Protein AF-A0A329B537-F1 (afdb_monomer)

Radius of gyration: 35.56 Å; Cα contacts (8 Å, |Δi|>4): 60; chains: 1; bounding box: 67×40×120 Å

pLDDT: mean 71.46, std 16.55, range [32.31, 95.69]

Sequence (207 aa):
MTEHQQELKKLAKQQEYALQLEKVKWVQRKQELAFLEAGQHMRALNQLMWQVPNIAMAITGGLWYGAANLHAQEPRVWVFAFAALADCMTVITL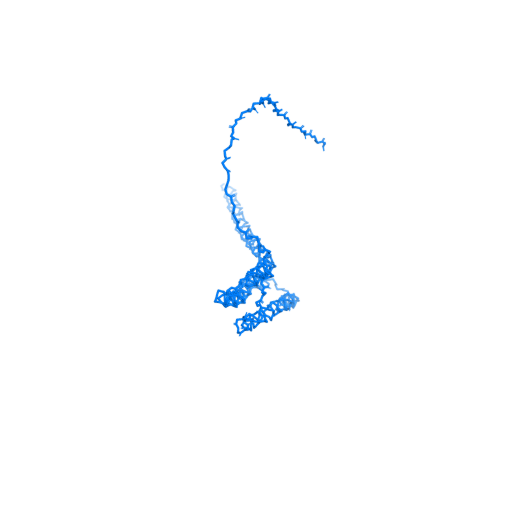WRLRHLIQKEIDKQSRFTAERAISDRDEGKKCWIKRAYTAVFSFTPLVVRCWTIVLLAAAVVSIFGACNAEKFSTTPAPLPTSAPSKPSQGKSPVSQAVIKTTASSSVSKKSP

Foldseek 3Di:
DVVVVVVVVVVVVVVVVVVVVVVVVVVVVVVVVVVVVLVVVVVVLVVCLVVLLVVLCVVLVVLVVVLLPDQDLVVSLVSLVVSLVSLVVSLVVLVVSVVVVVVSVVVVVVVVVVVCVVVDDPPCVVVVVVVVVVVVVVVVVVSVVSNVVSVVSSVVSVVCSVPVVVSNPPPDDDPDPDDDDDDDDDDDDDDDDDDDDDDDDDDDDDD

Solvent-accessible surface area (backbone atoms only — not comparable to full-atom values): 12344 Å² total; per-residue (Å²): 120,66,65,67,54,52,52,53,54,50,53,53,52,52,51,52,52,52,54,51,51,49,53,53,52,51,53,52,51,53,51,54,50,54,52,52,53,52,50,51,54,53,54,55,49,56,51,46,68,63,47,54,60,55,53,49,51,51,50,53,52,51,47,52,55,53,38,63,72,48,86,53,65,70,64,28,35,52,42,25,53,49,44,29,50,50,37,52,50,48,49,52,50,55,53,52,51,53,52,52,55,51,54,55,50,51,54,53,50,50,58,51,48,58,52,49,67,74,52,84,58,87,77,57,62,61,58,54,55,50,51,57,52,51,66,55,61,60,52,56,55,56,54,49,50,52,45,52,53,37,50,49,49,28,52,51,23,53,52,45,41,78,45,53,76,81,62,62,74,76,75,75,82,73,83,84,78,80,83,89,84,89,82,80,89,83,84,82,91,82,91,84,84,89,79,90,81,85,90,85,86,87,85,88,80,83,135

Nearest PDB structures (foldseek):
  3g6b-assembly1_A  TM=3.127E-01  e=4.444E+00  Thermotoga maritima

Secondary structure (DSSP, 8-state):
-HHHHHHHHHHHHHHHHHHHHHHHHHHHHHHHHHHHHHHHHHHHHHHHHHHHHHHHHHHHHHHHHHHHH--SHHHHHHHHHHHHHHHHHHHHHHHHHHHHHHHHHHHHHHHHHHHHHHS--TTSHHHHHHHHHHHHHHHHHHHHHHHHHHHHHHHHHHHHHHTGGGG---PPPPP--------------------------------

Structure (mmCIF, N/CA/C/O backbone):
data_AF-A0A329B537-F1
#
_entry.id   AF-A0A329B537-F1
#
loop_
_atom_site.group_PDB
_atom_site.id
_atom_site.type_symbol
_atom_site.label_atom_id
_atom_site.label_alt_id
_atom_site.label_comp_id
_atom_site.label_asym_id
_atom_site.label_entity_id
_atom_site.label_seq_id
_atom_site.pdbx_PDB_ins_code
_atom_site.Cartn_x
_atom_site.Cartn_y
_atom_site.Cartn_z
_atom_site.occupancy
_atom_site.B_iso_or_equiv
_atom_site.auth_seq_id
_atom_site.auth_comp_id
_atom_site.auth_asym_id
_atom_site.auth_atom_id
_atom_site.pdbx_PDB_model_num
ATOM 1 N N . MET A 1 1 ? 41.255 14.760 -54.196 1.00 64.88 1 MET A N 1
ATOM 2 C CA . MET A 1 1 ? 40.056 15.470 -53.677 1.00 64.88 1 MET A CA 1
ATOM 3 C C . MET A 1 1 ? 38.904 14.519 -53.325 1.00 64.88 1 MET A C 1
ATOM 5 O O . MET A 1 1 ? 38.150 14.809 -52.407 1.00 64.88 1 MET A O 1
ATOM 9 N N . THR A 1 2 ? 38.779 13.369 -53.994 1.00 86.56 2 THR A N 1
ATOM 10 C CA . THR A 1 2 ? 37.726 12.361 -53.765 1.00 86.56 2 THR A CA 1
ATOM 11 C C . THR A 1 2 ? 37.900 11.529 -52.487 1.00 86.56 2 THR A C 1
ATOM 13 O O . THR A 1 2 ? 36.908 11.280 -51.808 1.00 86.56 2 THR A O 1
ATOM 16 N N . GLU A 1 3 ? 39.125 11.160 -52.100 1.00 90.75 3 GLU A N 1
ATOM 17 C CA . GLU A 1 3 ? 39.368 10.379 -50.869 1.00 90.75 3 GLU A CA 1
ATOM 18 C C . GLU A 1 3 ? 38.985 11.142 -49.595 1.00 90.75 3 GLU A C 1
ATOM 20 O O . GLU A 1 3 ? 38.274 10.624 -48.738 1.00 90.75 3 GLU A O 1
ATOM 25 N N . HIS A 1 4 ? 39.351 12.422 -49.510 1.00 91.75 4 HIS A N 1
ATOM 26 C CA . HIS A 1 4 ? 38.999 13.261 -48.363 1.00 91.75 4 HIS A CA 1
ATOM 27 C C . HIS A 1 4 ? 37.473 13.435 -48.219 1.00 91.75 4 HIS A C 1
ATOM 29 O O . HIS A 1 4 ? 36.950 13.518 -47.110 1.00 91.75 4 HIS A O 1
ATOM 35 N N . GLN A 1 5 ? 36.734 13.449 -49.335 1.00 90.88 5 GLN A N 1
ATOM 36 C CA . GLN A 1 5 ? 35.267 13.475 -49.334 1.00 90.88 5 GLN A CA 1
ATOM 37 C C . GLN A 1 5 ? 34.660 12.143 -48.865 1.00 90.88 5 GLN A C 1
ATOM 39 O O . GLN A 1 5 ? 33.615 12.134 -48.213 1.00 90.88 5 GLN A O 1
ATOM 44 N N . GLN A 1 6 ? 35.303 11.013 -49.169 1.00 94.12 6 GLN A N 1
ATOM 45 C CA . GLN A 1 6 ? 34.870 9.703 -48.679 1.00 94.12 6 GLN A CA 1
ATOM 46 C C . GLN A 1 6 ? 35.087 9.563 -47.168 1.00 94.12 6 GLN A C 1
ATOM 48 O O . GLN A 1 6 ? 34.190 9.077 -46.480 1.00 94.12 6 GLN A O 1
ATOM 53 N N . GLU A 1 7 ? 36.215 10.039 -46.641 1.00 94.62 7 GLU A N 1
ATOM 54 C CA . GLU A 1 7 ? 36.498 10.026 -45.198 1.00 94.62 7 GLU A CA 1
ATOM 55 C C . GLU A 1 7 ? 35.496 10.872 -44.401 1.00 94.62 7 GLU A C 1
ATOM 57 O O . GLU A 1 7 ? 34.922 10.398 -43.420 1.00 94.62 7 GLU A O 1
ATOM 62 N N . LEU A 1 8 ? 35.163 12.076 -44.878 1.00 93.81 8 LEU A N 1
ATOM 63 C CA . LEU A 1 8 ? 34.153 12.922 -44.228 1.00 93.81 8 LEU A CA 1
ATOM 64 C C . LEU A 1 8 ? 32.774 12.245 -44.163 1.00 93.81 8 LEU A C 1
ATOM 66 O O . LEU A 1 8 ? 32.095 12.307 -43.138 1.00 93.81 8 LEU A O 1
ATOM 70 N N . LYS A 1 9 ? 32.373 11.535 -45.226 1.00 93.38 9 LYS A N 1
ATOM 71 C CA . LYS A 1 9 ? 31.114 10.771 -45.245 1.00 93.38 9 LYS A CA 1
ATOM 72 C C . LYS A 1 9 ? 31.121 9.602 -44.260 1.00 93.38 9 LYS A C 1
ATOM 74 O O . LYS A 1 9 ? 30.077 9.297 -43.682 1.00 93.38 9 LYS A O 1
ATOM 79 N N . LYS A 1 10 ? 32.265 8.937 -44.065 1.00 95.19 10 LYS A N 1
ATOM 80 C CA . LYS A 1 10 ? 32.400 7.858 -43.073 1.00 95.19 10 LYS A CA 1
ATOM 81 C C . LYS A 1 10 ? 32.264 8.398 -41.650 1.00 95.19 10 LYS A C 1
ATOM 83 O O . LYS A 1 10 ? 31.503 7.826 -40.872 1.00 95.19 10 LYS A O 1
ATOM 88 N N . LEU A 1 11 ? 32.932 9.509 -41.339 1.00 95.69 11 LEU A N 1
ATOM 89 C CA . LEU A 1 11 ? 32.866 10.146 -40.019 1.00 95.69 11 LEU A CA 1
ATOM 90 C C . LEU A 1 11 ? 31.448 10.627 -39.686 1.00 95.69 11 LEU A C 1
ATOM 92 O O . LEU A 1 11 ? 30.956 10.353 -38.593 1.00 95.69 11 LEU A O 1
ATOM 96 N N . ALA A 1 12 ? 30.754 11.255 -40.643 1.00 95.38 12 ALA A N 1
ATOM 97 C CA . ALA A 1 12 ? 29.363 11.678 -40.465 1.00 95.38 12 ALA A CA 1
ATOM 98 C C . ALA A 1 12 ? 28.437 10.487 -40.154 1.00 95.38 12 ALA A C 1
ATOM 100 O O . ALA A 1 12 ? 27.667 10.527 -39.196 1.00 95.38 12 ALA A O 1
ATOM 101 N N . LYS A 1 13 ? 28.578 9.374 -40.892 1.00 95.31 13 LYS A N 1
ATOM 102 C CA . LYS A 1 13 ? 27.830 8.139 -40.603 1.00 95.31 13 LYS A CA 1
ATOM 103 C C . LYS A 1 13 ? 28.145 7.582 -39.216 1.00 95.31 13 LYS A C 1
ATOM 105 O O . LYS A 1 13 ? 27.236 7.161 -38.508 1.00 95.31 13 LYS A O 1
ATOM 110 N N . GLN A 1 14 ? 29.414 7.568 -38.809 1.00 94.94 14 GLN A N 1
ATOM 111 C CA . GLN A 1 14 ? 29.800 7.094 -37.476 1.00 94.94 14 GLN A CA 1
ATOM 112 C C . GLN A 1 14 ? 29.183 7.942 -36.358 1.00 94.94 14 GLN A C 1
ATOM 114 O O . GLN A 1 14 ? 28.713 7.385 -35.365 1.00 94.94 14 GLN A O 1
ATOM 119 N N . GLN A 1 15 ? 29.127 9.264 -36.533 1.00 95.50 15 GLN A N 1
ATOM 120 C CA . GLN A 1 15 ? 28.464 10.161 -35.586 1.00 95.50 15 GLN A CA 1
ATOM 121 C C . GLN A 1 15 ? 26.961 9.879 -35.484 1.00 95.50 15 GLN A C 1
ATOM 123 O O . GLN A 1 15 ? 26.427 9.818 -34.377 1.00 95.50 15 GLN A O 1
ATOM 128 N N . GLU A 1 16 ? 26.280 9.635 -36.607 1.00 95.06 16 GLU A N 1
ATOM 129 C CA . GLU A 1 16 ? 24.860 9.263 -36.603 1.00 95.06 16 GLU A CA 1
ATOM 130 C C . GLU A 1 16 ? 24.609 7.957 -35.837 1.00 95.06 16 GLU A C 1
ATOM 132 O O . GLU A 1 16 ? 23.697 7.899 -35.008 1.00 95.06 16 GLU A O 1
ATOM 137 N N . TYR A 1 17 ? 25.439 6.929 -36.046 1.00 94.06 17 TYR A N 1
ATOM 138 C CA . TYR A 1 17 ? 25.338 5.669 -35.301 1.00 94.06 17 TYR A CA 1
ATOM 139 C C . TYR A 1 17 ? 25.582 5.853 -33.802 1.00 94.06 17 TYR A C 1
ATOM 141 O O . TYR A 1 17 ? 24.842 5.294 -32.990 1.00 94.06 17 TYR A O 1
ATOM 149 N N . ALA A 1 18 ? 26.581 6.656 -33.423 1.00 94.44 18 ALA A N 1
ATOM 150 C CA . ALA A 1 18 ? 26.854 6.966 -32.022 1.00 94.44 18 ALA A CA 1
ATOM 151 C C . ALA A 1 18 ? 25.648 7.654 -31.361 1.00 94.44 18 ALA A C 1
ATOM 153 O O . ALA A 1 18 ? 25.207 7.245 -30.286 1.00 94.44 18 ALA A O 1
ATOM 154 N N . LEU A 1 19 ? 25.047 8.624 -32.054 1.00 95.38 19 LEU A N 1
ATOM 155 C CA . LEU A 1 19 ? 23.877 9.362 -31.582 1.00 95.38 19 LEU A CA 1
ATOM 156 C C . LEU A 1 19 ? 22.638 8.455 -31.459 1.00 95.38 19 LEU A C 1
ATOM 158 O O . LEU A 1 19 ? 21.873 8.565 -30.497 1.00 95.38 19 LEU A O 1
ATOM 162 N N . GLN A 1 20 ? 22.439 7.514 -32.389 1.00 92.81 20 GLN A N 1
ATOM 163 C CA . GLN A 1 20 ? 21.379 6.505 -32.274 1.00 92.81 20 GLN A CA 1
ATOM 164 C C . GLN A 1 20 ? 21.597 5.575 -31.074 1.00 92.81 20 GLN A C 1
ATOM 166 O O . GLN A 1 20 ? 20.652 5.326 -30.320 1.00 92.81 20 GLN A O 1
ATOM 171 N N . LEU A 1 21 ? 22.832 5.114 -30.845 1.00 93.06 21 LEU A N 1
ATOM 172 C CA . LEU A 1 21 ? 23.167 4.282 -29.687 1.00 93.06 21 LEU A CA 1
ATOM 173 C C . LEU A 1 21 ? 22.866 5.000 -28.367 1.00 93.06 21 LEU A C 1
ATOM 175 O O . LEU A 1 21 ? 22.327 4.394 -27.439 1.00 93.06 21 LEU A O 1
ATOM 179 N N . GLU A 1 22 ? 23.197 6.288 -28.271 1.00 93.62 22 GLU A N 1
ATOM 180 C CA . GLU A 1 22 ? 22.908 7.089 -27.082 1.00 93.62 22 GLU A CA 1
ATOM 181 C C . GLU A 1 22 ? 21.408 7.202 -26.821 1.00 93.62 22 GLU A C 1
ATOM 183 O O . GLU A 1 22 ? 20.972 6.984 -25.689 1.00 93.62 22 GLU A O 1
ATOM 188 N N . LYS A 1 23 ? 20.603 7.470 -27.855 1.00 91.19 23 LYS A N 1
ATOM 189 C CA . LYS A 1 23 ? 19.138 7.530 -27.730 1.00 91.19 23 LYS A CA 1
ATOM 190 C C . LYS A 1 23 ? 18.563 6.223 -27.184 1.00 91.19 23 LYS A C 1
ATOM 192 O O . LYS A 1 23 ? 17.761 6.259 -26.252 1.00 91.19 23 LYS A O 1
ATOM 197 N N . VAL A 1 24 ? 19.007 5.076 -27.703 1.00 90.38 24 VAL A N 1
ATOM 198 C CA . VAL A 1 24 ? 18.559 3.756 -27.224 1.00 90.38 24 VAL A CA 1
ATOM 199 C C . VAL A 1 24 ? 18.965 3.532 -25.762 1.00 90.38 24 VAL A C 1
ATOM 201 O O . VAL A 1 24 ? 18.122 3.159 -24.943 1.00 90.38 24 VAL A O 1
ATOM 204 N N . LYS A 1 25 ? 20.215 3.851 -25.393 1.00 94.00 25 LYS A N 1
ATOM 205 C CA . LYS A 1 25 ? 20.703 3.763 -24.001 1.00 94.00 25 LYS A CA 1
ATOM 206 C C . LYS A 1 25 ? 19.910 4.652 -23.041 1.00 94.00 25 LYS A C 1
ATOM 208 O O . LYS A 1 25 ? 19.685 4.275 -21.892 1.00 94.00 25 LYS A O 1
ATOM 213 N N . TRP A 1 26 ? 19.504 5.844 -23.480 1.00 89.69 26 TRP A N 1
ATOM 214 C CA . TRP A 1 26 ? 18.683 6.755 -22.679 1.00 89.69 26 TRP A CA 1
ATOM 215 C C . TRP A 1 26 ? 17.286 6.197 -22.415 1.00 89.69 26 TRP A C 1
ATOM 217 O O . TRP A 1 26 ? 16.789 6.309 -21.295 1.00 89.69 26 TRP A O 1
ATOM 227 N N . VAL A 1 27 ? 16.664 5.567 -23.413 1.00 87.19 27 VAL A N 1
ATOM 228 C CA . VAL A 1 27 ? 15.353 4.923 -23.248 1.00 87.19 27 VAL A CA 1
ATOM 229 C C . VAL A 1 27 ? 15.446 3.737 -22.289 1.00 87.19 27 VAL A C 1
ATOM 231 O O . VAL A 1 27 ? 14.620 3.631 -21.384 1.00 87.19 27 VAL A O 1
ATOM 234 N N . GLN A 1 28 ? 16.471 2.893 -22.425 1.00 86.00 28 GLN A N 1
ATOM 235 C CA . GLN A 1 28 ? 16.683 1.749 -21.531 1.00 86.00 28 GLN A CA 1
ATOM 236 C C . GLN A 1 28 ? 16.887 2.188 -20.077 1.00 86.00 28 GLN A C 1
ATOM 238 O O . GLN A 1 28 ? 16.164 1.725 -19.197 1.00 86.00 28 GLN A O 1
ATOM 243 N N . ARG A 1 29 ? 17.771 3.164 -19.828 1.00 87.25 29 ARG A N 1
ATOM 244 C CA . ARG A 1 29 ? 18.001 3.690 -18.472 1.00 87.25 29 ARG A CA 1
ATOM 245 C C . ARG A 1 29 ? 16.747 4.291 -17.843 1.00 87.25 29 ARG A C 1
ATOM 247 O O . ARG A 1 29 ? 16.495 4.080 -16.661 1.00 87.25 29 ARG A O 1
ATOM 254 N N . LYS A 1 30 ? 15.933 5.019 -18.617 1.00 87.25 30 LYS A N 1
ATOM 255 C CA . LYS A 1 30 ? 14.652 5.548 -18.117 1.00 87.25 30 LYS A CA 1
ATOM 256 C C . LYS A 1 30 ? 13.698 4.431 -17.703 1.00 87.25 30 LYS A C 1
ATOM 258 O O . LYS A 1 30 ? 13.019 4.559 -16.690 1.00 87.25 30 LYS A O 1
ATOM 263 N N . GLN A 1 31 ? 13.654 3.345 -18.471 1.00 80.62 31 GLN A N 1
ATOM 264 C CA . GLN A 1 31 ? 12.827 2.192 -18.132 1.00 80.62 31 GLN A CA 1
ATOM 265 C C . GLN A 1 31 ? 13.333 1.510 -16.857 1.00 80.62 31 GLN A C 1
ATOM 267 O O . GLN A 1 31 ? 12.533 1.260 -15.964 1.00 80.62 31 GLN A O 1
ATOM 272 N N . GLU A 1 32 ? 14.638 1.266 -16.733 1.00 84.12 32 GLU A N 1
ATOM 273 C CA . GLU A 1 32 ? 15.241 0.687 -15.523 1.00 84.12 32 GLU A CA 1
ATOM 274 C C . GLU A 1 32 ? 14.924 1.508 -14.268 1.00 84.12 32 GLU A C 1
ATOM 276 O O . GLU A 1 32 ? 14.491 0.942 -13.265 1.00 84.12 32 GLU A O 1
ATOM 281 N N . LEU A 1 33 ? 15.051 2.839 -14.338 1.00 85.94 33 LEU A N 1
ATOM 282 C CA . LEU A 1 33 ? 14.688 3.729 -13.231 1.00 85.94 33 LEU A CA 1
ATOM 283 C C . LEU A 1 33 ? 13.217 3.584 -12.838 1.00 85.94 33 LEU A C 1
ATOM 285 O O . LEU A 1 33 ? 12.919 3.405 -11.660 1.00 85.94 33 LEU A O 1
ATOM 289 N N . ALA A 1 34 ? 12.310 3.606 -13.816 1.00 81.44 34 ALA A N 1
ATOM 290 C CA . ALA A 1 34 ? 10.881 3.465 -13.555 1.00 81.44 34 ALA A CA 1
ATOM 291 C C . ALA A 1 34 ? 10.541 2.105 -12.916 1.00 81.44 34 ALA A C 1
ATOM 293 O O . ALA A 1 34 ? 9.693 2.036 -12.028 1.00 81.44 34 ALA A O 1
ATOM 294 N N . PHE A 1 35 ? 11.222 1.025 -13.318 1.00 81.00 35 PHE A N 1
ATOM 295 C CA . PHE A 1 35 ? 11.064 -0.295 -12.696 1.00 81.00 35 PHE A CA 1
ATOM 296 C C . PHE A 1 35 ? 11.589 -0.333 -11.255 1.00 81.00 35 PHE A C 1
ATOM 298 O O . PHE A 1 35 ? 10.946 -0.928 -10.389 1.00 81.00 35 PHE A O 1
ATOM 305 N N . LEU A 1 36 ? 12.732 0.301 -10.982 1.00 85.38 36 LEU A N 1
ATOM 306 C CA . LEU A 1 36 ? 13.306 0.365 -9.636 1.00 85.38 36 LEU A CA 1
ATOM 307 C C . LEU A 1 36 ? 12.434 1.194 -8.685 1.00 85.38 36 LEU A C 1
ATOM 309 O O . LEU A 1 36 ? 12.143 0.747 -7.575 1.00 85.38 36 LEU A O 1
ATOM 313 N N . GLU A 1 37 ? 11.959 2.352 -9.141 1.00 82.56 37 GLU A N 1
ATOM 314 C CA . GLU A 1 37 ? 11.045 3.216 -8.390 1.00 82.56 37 GLU A CA 1
ATOM 315 C C . GLU A 1 37 ? 9.730 2.482 -8.078 1.00 82.56 37 GLU A C 1
ATOM 317 O O . GLU A 1 37 ? 9.297 2.407 -6.925 1.00 82.56 37 GLU A O 1
ATOM 322 N N . ALA A 1 38 ? 9.147 1.822 -9.081 1.00 79.56 38 ALA A N 1
ATOM 323 C CA . ALA A 1 38 ? 7.959 0.987 -8.927 1.00 79.56 38 ALA A CA 1
ATOM 324 C C . ALA A 1 38 ? 8.163 -0.167 -7.922 1.00 79.56 38 ALA A C 1
ATOM 326 O O . ALA A 1 38 ? 7.277 -0.453 -7.108 1.00 79.56 38 ALA A O 1
ATOM 327 N N . GLY A 1 39 ? 9.336 -0.808 -7.933 1.00 81.75 39 GLY A N 1
ATOM 328 C CA . GLY A 1 39 ? 9.702 -1.853 -6.975 1.00 81.75 39 GLY A CA 1
ATOM 329 C C . GLY A 1 39 ? 9.829 -1.332 -5.541 1.00 81.75 39 GLY A C 1
ATOM 330 O O . GLY A 1 39 ? 9.388 -1.991 -4.594 1.00 81.75 39 GLY A O 1
ATOM 331 N N . GLN A 1 40 ? 10.369 -0.124 -5.366 1.00 85.19 40 GLN A N 1
ATOM 332 C CA . GLN A 1 40 ? 10.455 0.532 -4.063 1.00 85.19 40 GLN A CA 1
ATOM 333 C C . GLN A 1 40 ? 9.063 0.871 -3.512 1.00 85.19 40 GLN A C 1
ATOM 335 O O . GLN A 1 40 ? 8.782 0.574 -2.347 1.00 85.19 40 GLN A O 1
ATOM 340 N N . HIS A 1 41 ? 8.165 1.397 -4.352 1.00 80.38 41 HIS A N 1
ATOM 341 C CA . HIS A 1 41 ? 6.776 1.651 -3.965 1.00 80.38 41 HIS A CA 1
ATOM 342 C C . HIS A 1 41 ? 6.046 0.370 -3.547 1.00 80.38 41 HIS A C 1
ATOM 344 O O . HIS A 1 41 ? 5.372 0.358 -2.516 1.00 80.38 41 HIS A O 1
ATOM 350 N N . MET A 1 42 ? 6.227 -0.732 -4.281 1.00 78.94 42 MET A N 1
ATOM 351 C CA . MET A 1 42 ? 5.611 -2.018 -3.937 1.00 78.94 42 MET A CA 1
ATOM 352 C C . MET A 1 42 ? 6.142 -2.581 -2.610 1.00 78.94 42 MET A C 1
ATOM 354 O O . MET A 1 42 ? 5.374 -3.118 -1.808 1.00 78.94 42 MET A O 1
ATOM 358 N N . ARG A 1 43 ? 7.444 -2.427 -2.340 1.00 85.06 43 ARG A N 1
ATOM 359 C CA . ARG A 1 43 ? 8.061 -2.894 -1.091 1.00 85.06 43 ARG A CA 1
ATOM 360 C C . ARG A 1 43 ? 7.580 -2.097 0.121 1.00 85.06 43 ARG A C 1
ATOM 362 O O . ARG A 1 43 ? 7.216 -2.706 1.127 1.00 85.06 43 ARG A O 1
ATOM 369 N N . ALA A 1 44 ? 7.534 -0.768 0.015 1.00 83.31 44 ALA A N 1
ATOM 370 C CA . ALA A 1 44 ? 6.997 0.097 1.067 1.00 83.31 44 ALA A CA 1
ATOM 371 C C . ALA A 1 44 ? 5.518 -0.218 1.348 1.00 83.31 44 ALA A C 1
ATOM 373 O O . ALA A 1 44 ? 5.083 -0.275 2.497 1.00 83.31 44 ALA A O 1
ATOM 374 N N . LEU A 1 45 ? 4.751 -0.508 0.298 1.00 79.19 45 LEU A N 1
ATOM 375 C CA . LEU A 1 45 ? 3.339 -0.843 0.417 1.00 79.19 45 LEU A CA 1
ATOM 376 C C . LEU A 1 45 ? 3.097 -2.195 1.103 1.00 79.19 45 LEU A C 1
ATOM 378 O O . LEU A 1 45 ? 2.171 -2.326 1.903 1.00 79.19 45 LEU A O 1
ATOM 382 N N . ASN A 1 46 ? 3.954 -3.184 0.840 1.00 80.94 46 ASN A N 1
ATOM 383 C CA . ASN A 1 46 ? 3.908 -4.465 1.542 1.00 80.94 46 ASN A CA 1
ATOM 384 C C . ASN A 1 46 ? 4.180 -4.301 3.047 1.00 80.94 46 ASN A C 1
ATOM 386 O O . ASN A 1 46 ? 3.520 -4.939 3.862 1.00 80.94 46 ASN A O 1
ATOM 390 N N . GLN A 1 47 ? 5.106 -3.415 3.428 1.00 82.38 47 GLN A N 1
ATOM 391 C CA . GLN A 1 47 ? 5.362 -3.099 4.840 1.00 82.38 47 GLN A CA 1
ATOM 392 C C . GLN A 1 47 ? 4.167 -2.396 5.488 1.00 82.38 47 GLN A C 1
ATOM 394 O O . GLN A 1 47 ? 3.746 -2.765 6.583 1.00 82.38 47 GLN A O 1
ATOM 399 N N . LEU A 1 48 ? 3.569 -1.436 4.784 1.00 80.44 48 LEU A N 1
ATOM 400 C CA . LEU A 1 48 ? 2.414 -0.695 5.274 1.00 80.44 48 LEU A CA 1
ATOM 401 C C . LEU A 1 48 ? 1.212 -1.617 5.540 1.00 80.44 48 LEU A C 1
ATOM 403 O O . LEU A 1 48 ? 0.531 -1.459 6.552 1.00 80.44 48 LEU A O 1
ATOM 407 N N . MET A 1 49 ? 0.991 -2.623 4.689 1.00 77.50 49 MET A N 1
ATOM 408 C CA . MET A 1 49 ? -0.079 -3.612 4.873 1.00 77.50 49 MET A CA 1
ATOM 409 C C . MET A 1 49 ? 0.057 -4.405 6.183 1.00 77.50 49 MET A C 1
ATOM 411 O O . MET A 1 49 ? -0.955 -4.768 6.777 1.00 77.50 49 MET A O 1
ATOM 415 N N . TRP A 1 50 ? 1.286 -4.644 6.648 1.00 78.94 50 TRP A N 1
ATOM 416 C CA . TRP A 1 50 ? 1.559 -5.313 7.924 1.00 78.94 50 TRP A CA 1
ATOM 417 C C . TRP A 1 50 ? 1.558 -4.362 9.123 1.00 78.94 50 TRP A C 1
ATOM 419 O O . TRP A 1 50 ? 1.220 -4.768 10.232 1.00 78.94 50 TRP A O 1
ATOM 429 N N . GLN A 1 51 ? 1.921 -3.097 8.920 1.00 84.50 51 GLN A N 1
ATOM 430 C CA . GLN A 1 51 ? 2.058 -2.132 10.008 1.00 84.50 51 GLN A CA 1
ATOM 431 C C . GLN A 1 51 ? 0.722 -1.520 10.441 1.00 84.50 51 GLN A C 1
ATOM 433 O O . GLN A 1 51 ? 0.479 -1.366 11.638 1.00 84.50 51 GLN A O 1
ATOM 438 N N . VAL A 1 52 ? -0.149 -1.178 9.487 1.00 82.62 52 VAL A N 1
ATOM 439 C CA . VAL A 1 52 ? -1.433 -0.514 9.772 1.00 82.62 52 VAL A CA 1
ATOM 440 C C . VAL A 1 52 ? -2.315 -1.322 10.739 1.00 82.62 52 VAL A C 1
ATOM 442 O O . VAL A 1 52 ? -2.827 -0.719 11.684 1.00 82.62 52 VAL A O 1
ATOM 445 N N . PRO A 1 53 ? -2.450 -2.658 10.603 1.00 80.75 53 PRO A N 1
ATOM 446 C CA . PRO A 1 53 ? -3.226 -3.456 11.553 1.00 80.75 53 PRO A CA 1
ATOM 447 C C . PRO A 1 53 ? -2.673 -3.422 12.983 1.00 80.75 53 PRO A C 1
ATOM 449 O O . PRO A 1 53 ? -3.440 -3.326 13.938 1.00 80.75 53 PRO A O 1
ATOM 452 N N . ASN A 1 54 ? -1.348 -3.442 13.146 1.00 84.00 54 ASN A N 1
ATOM 453 C CA . ASN A 1 54 ? -0.722 -3.419 14.470 1.00 84.00 54 ASN A CA 1
ATOM 454 C C . ASN A 1 54 ? -0.956 -2.084 15.185 1.00 84.00 54 ASN A C 1
ATOM 456 O O . ASN A 1 54 ? -1.236 -2.066 16.382 1.00 84.00 54 ASN A O 1
ATOM 460 N N . ILE A 1 55 ? -0.879 -0.971 14.448 1.00 87.31 55 ILE A N 1
ATOM 461 C CA . ILE A 1 55 ? -1.175 0.359 14.994 1.00 87.31 55 ILE A CA 1
ATOM 462 C C . ILE A 1 55 ? -2.645 0.443 15.411 1.00 87.31 55 ILE A C 1
ATOM 464 O O . ILE A 1 55 ? -2.935 0.902 16.513 1.00 87.31 55 ILE A O 1
ATOM 468 N N . ALA A 1 56 ? -3.561 -0.040 14.569 1.00 83.69 56 ALA A N 1
ATOM 469 C CA . ALA A 1 56 ? -4.984 -0.053 14.891 1.00 83.69 56 ALA A CA 1
ATOM 470 C C . ALA A 1 56 ? -5.280 -0.858 16.166 1.00 83.69 56 ALA A C 1
ATOM 472 O O . ALA A 1 56 ? -5.918 -0.337 17.073 1.00 83.69 56 ALA A O 1
ATOM 473 N N . MET A 1 57 ? -4.735 -2.075 16.293 1.00 85.44 57 MET A N 1
ATOM 474 C CA . MET A 1 57 ? -4.898 -2.890 17.506 1.00 85.44 57 MET A CA 1
ATOM 475 C C . MET A 1 57 ? -4.373 -2.206 18.764 1.00 85.44 57 MET A C 1
ATOM 477 O O . MET A 1 57 ? -4.998 -2.307 19.817 1.00 85.44 57 MET A O 1
ATOM 481 N N . ALA A 1 58 ? -3.228 -1.526 18.673 1.00 90.12 58 ALA A N 1
ATOM 482 C CA . ALA A 1 58 ? -2.655 -0.816 19.809 1.00 90.12 58 ALA A CA 1
ATOM 483 C C . ALA A 1 58 ? -3.550 0.350 20.254 1.00 90.12 58 ALA A C 1
AT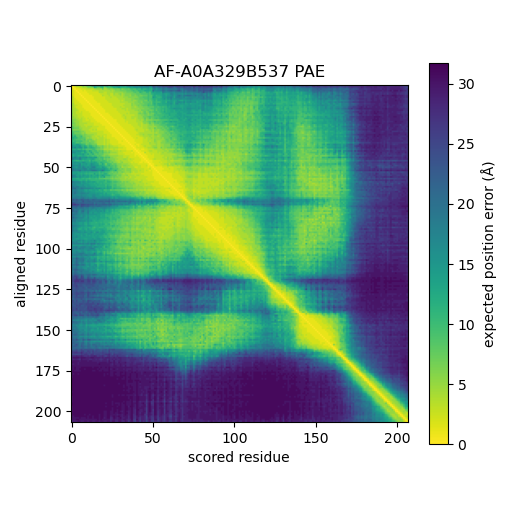OM 485 O O . ALA A 1 58 ? -3.756 0.539 21.453 1.00 90.12 58 ALA A O 1
ATOM 486 N N . ILE A 1 59 ? -4.116 1.094 19.297 1.00 86.56 59 ILE A N 1
ATOM 487 C CA . ILE A 1 59 ? -5.053 2.185 19.582 1.00 86.56 59 ILE A CA 1
ATOM 488 C C . ILE A 1 59 ? -6.327 1.622 20.211 1.00 86.56 59 ILE A C 1
ATOM 490 O O . ILE A 1 59 ? -6.669 2.037 21.315 1.00 86.56 59 ILE A O 1
ATOM 494 N N . THR A 1 60 ? -6.991 0.652 19.572 1.00 85.31 60 THR A N 1
ATOM 495 C CA . THR A 1 60 ? -8.250 0.077 20.074 1.00 85.31 60 THR A CA 1
ATOM 496 C C . THR A 1 60 ? -8.051 -0.578 21.444 1.00 85.31 60 THR A C 1
ATOM 498 O O . THR A 1 60 ? -8.824 -0.323 22.365 1.00 85.31 60 THR A O 1
ATOM 501 N N . GLY A 1 61 ? -6.973 -1.347 21.636 1.00 86.50 61 GLY A N 1
ATOM 502 C CA . GLY A 1 61 ? -6.649 -1.975 22.919 1.00 86.50 61 GLY A CA 1
ATOM 503 C C . GLY A 1 61 ? -6.339 -0.966 24.030 1.00 86.50 61 GLY A C 1
ATOM 504 O O . GLY A 1 61 ? -6.838 -1.108 25.147 1.00 86.50 61 GLY A O 1
ATOM 505 N N . GLY A 1 62 ? -5.567 0.083 23.727 1.00 88.69 62 GLY A N 1
ATOM 506 C CA . GLY A 1 62 ? -5.263 1.152 24.681 1.00 88.69 62 GLY A CA 1
ATOM 507 C C . GLY A 1 62 ? -6.505 1.945 25.089 1.00 88.69 62 GLY A C 1
ATOM 508 O O . GLY A 1 62 ? -6.689 2.253 26.267 1.00 88.69 62 GLY A O 1
ATOM 509 N N . LEU A 1 63 ? -7.395 2.214 24.133 1.00 86.06 63 LEU A N 1
ATOM 510 C CA . LEU A 1 63 ? -8.657 2.901 24.384 1.00 86.06 63 LEU A CA 1
ATOM 511 C C . LEU A 1 63 ? -9.590 2.074 25.275 1.00 86.06 63 LEU A C 1
ATOM 513 O O . LEU A 1 63 ? -10.193 2.609 26.203 1.00 86.06 63 LEU A O 1
ATOM 517 N N . TRP A 1 64 ? -9.663 0.764 25.031 1.00 84.31 64 TRP A N 1
ATOM 518 C CA . TRP A 1 64 ? -10.477 -0.156 25.825 1.00 84.31 64 TRP A CA 1
ATOM 519 C C . TRP A 1 64 ? -9.956 -0.282 27.261 1.00 84.31 64 TRP A C 1
ATOM 521 O O . TRP A 1 64 ? -10.732 -0.226 28.214 1.00 84.31 64 TRP A O 1
ATOM 531 N N . TYR A 1 65 ? -8.633 -0.365 27.431 1.00 85.25 65 TYR A N 1
ATOM 532 C CA . TYR A 1 65 ? -7.996 -0.355 28.749 1.00 85.25 65 TYR A CA 1
ATOM 533 C C . TYR A 1 65 ? -8.256 0.957 29.506 1.00 85.25 65 TYR A C 1
ATOM 535 O O . TYR A 1 65 ? -8.603 0.941 30.688 1.00 85.25 65 TYR A O 1
ATOM 543 N N . GLY A 1 66 ? -8.164 2.100 28.819 1.00 84.88 6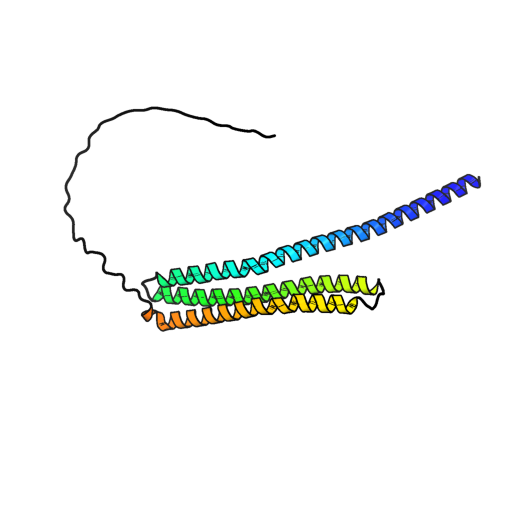6 GLY A N 1
ATOM 544 C CA . GLY A 1 66 ? -8.521 3.400 29.387 1.00 84.88 66 GLY A CA 1
ATOM 545 C C . GLY A 1 66 ? -9.988 3.464 29.822 1.00 84.88 66 GLY A C 1
ATOM 546 O O . GLY A 1 66 ? -10.278 3.881 30.941 1.00 84.88 66 GLY A O 1
ATOM 547 N N . ALA A 1 67 ? -10.909 2.977 28.983 1.00 83.06 67 ALA A N 1
ATOM 548 C CA . ALA A 1 67 ? -12.339 2.908 29.290 1.00 83.06 67 ALA A CA 1
ATOM 549 C C . ALA A 1 67 ? -12.663 1.994 30.484 1.00 83.06 67 ALA A C 1
ATOM 551 O O . ALA A 1 67 ? -13.640 2.226 31.199 1.00 83.06 67 ALA A O 1
ATOM 552 N N . ALA A 1 68 ? -11.867 0.944 30.707 1.00 81.38 68 ALA A N 1
ATOM 553 C CA . ALA A 1 68 ? -12.038 0.033 31.834 1.00 81.38 68 ALA A CA 1
ATOM 554 C C . ALA A 1 68 ? -11.643 0.666 33.181 1.00 81.38 68 ALA A C 1
ATOM 556 O O . ALA A 1 68 ? -12.263 0.351 34.194 1.00 81.38 68 ALA A O 1
ATOM 557 N N . ASN A 1 69 ? -10.669 1.582 33.184 1.00 83.31 69 ASN A N 1
ATOM 558 C CA . ASN A 1 69 ? -10.163 2.238 34.396 1.00 83.31 69 ASN A CA 1
ATOM 559 C C . ASN A 1 69 ? -10.937 3.507 34.800 1.00 83.31 69 ASN A C 1
ATOM 561 O O . ASN A 1 69 ? -10.652 4.097 35.842 1.00 83.31 69 ASN A O 1
ATOM 565 N N . LEU A 1 70 ? -11.910 3.952 34.000 1.00 81.75 70 LEU A N 1
ATOM 566 C CA . LEU A 1 70 ? -12.743 5.108 34.330 1.00 81.75 70 LEU A CA 1
ATOM 567 C C . LEU A 1 70 ? -13.892 4.704 35.260 1.00 81.75 70 LEU A C 1
ATOM 569 O O . LEU A 1 70 ? -14.740 3.886 34.908 1.00 81.75 70 LEU A O 1
ATOM 573 N N . HIS A 1 71 ? -13.947 5.328 36.438 1.00 72.19 71 HIS A N 1
ATOM 574 C CA . HIS A 1 71 ? -15.008 5.092 37.425 1.00 72.19 71 HIS A CA 1
ATOM 575 C C . HIS A 1 71 ? -16.287 5.905 37.166 1.00 72.19 71 HIS A C 1
ATOM 577 O O . HIS A 1 71 ? -17.351 5.541 37.659 1.00 72.19 71 HIS A O 1
ATOM 583 N N . ALA A 1 72 ? -16.206 6.994 36.396 1.00 76.38 72 ALA A N 1
ATOM 584 C CA . ALA A 1 72 ? -17.362 7.817 36.049 1.00 76.38 72 ALA A CA 1
ATOM 585 C C . ALA A 1 72 ? -18.042 7.303 34.767 1.00 76.38 72 ALA A C 1
ATOM 587 O O . ALA A 1 72 ? -17.367 7.042 33.770 1.00 76.38 72 ALA A O 1
ATOM 588 N N . GLN A 1 73 ? -19.377 7.190 34.784 1.00 73.62 73 GLN A N 1
ATOM 589 C CA . GLN A 1 73 ? -20.151 6.677 33.645 1.00 73.62 73 GLN A CA 1
ATOM 590 C C . GLN A 1 73 ? -20.081 7.594 32.415 1.00 73.62 73 GLN A C 1
ATOM 592 O O . GLN A 1 73 ? -19.850 7.108 31.311 1.00 73.62 73 GLN A O 1
ATOM 597 N N . GLU A 1 74 ? -20.201 8.910 32.609 1.00 76.44 74 GLU A N 1
ATOM 598 C CA . GLU A 1 74 ? -20.179 9.909 31.530 1.00 76.44 74 GLU A CA 1
ATOM 599 C C . GLU A 1 74 ? -18.943 9.784 30.614 1.00 76.44 74 GLU A C 1
ATOM 601 O O . GLU A 1 74 ? -19.105 9.490 29.427 1.00 76.44 74 GLU A O 1
ATOM 606 N N . PRO A 1 75 ? -17.687 9.913 31.103 1.00 80.94 75 PRO A N 1
ATOM 607 C CA . PRO A 1 75 ? -16.512 9.830 30.234 1.00 80.94 75 PRO A CA 1
ATOM 608 C C . PRO A 1 75 ? -16.336 8.442 29.612 1.00 80.94 75 PRO A C 1
ATOM 610 O O . PRO A 1 75 ? -15.776 8.327 28.525 1.00 80.94 75 PRO A O 1
ATOM 613 N N . ARG A 1 76 ? -16.833 7.385 30.258 1.00 78.06 76 ARG A N 1
ATOM 614 C CA . ARG A 1 76 ? -16.735 6.017 29.752 1.00 78.06 76 ARG A CA 1
ATOM 615 C C . ARG A 1 76 ? -17.528 5.821 28.461 1.00 78.06 76 ARG A C 1
ATOM 617 O O . ARG A 1 76 ? -17.014 5.212 27.524 1.00 78.06 76 ARG A O 1
ATOM 624 N N . VAL A 1 77 ? -18.744 6.366 28.398 1.00 81.06 77 VAL A N 1
ATOM 625 C CA . VAL A 1 77 ? -19.575 6.342 27.184 1.00 81.06 77 VAL A CA 1
ATOM 626 C C . VAL A 1 77 ? -18.866 7.078 26.046 1.00 81.06 77 VAL A C 1
ATOM 628 O O . VAL A 1 77 ? -18.787 6.549 24.937 1.00 81.06 77 VAL A O 1
ATOM 631 N N . TRP A 1 78 ? -18.263 8.239 26.326 1.00 82.50 78 TRP A N 1
ATOM 632 C CA . TRP A 1 78 ? -17.477 8.986 25.338 1.00 82.50 78 TRP A CA 1
ATOM 633 C C . TRP A 1 78 ? -16.263 8.205 24.829 1.00 82.50 78 TRP A C 1
ATOM 635 O O . TRP A 1 78 ? -15.986 8.231 23.630 1.00 82.50 78 TRP A O 1
ATOM 645 N N . VAL A 1 79 ? -15.566 7.466 25.699 1.00 84.56 79 VAL A N 1
ATOM 646 C CA . VAL A 1 79 ? -14.415 6.645 25.287 1.00 84.56 79 VAL A CA 1
ATOM 647 C C . VAL A 1 79 ? -14.853 5.469 24.411 1.00 84.56 79 VAL A C 1
ATOM 649 O O . VAL A 1 79 ? -14.220 5.218 23.388 1.00 84.56 79 VAL A O 1
ATOM 652 N N . PHE A 1 80 ? -15.955 4.785 24.738 1.00 82.75 80 PHE A N 1
ATOM 653 C CA . PHE A 1 80 ? -16.492 3.713 23.886 1.00 82.75 80 PHE A CA 1
ATOM 654 C C . PHE A 1 80 ? -17.038 4.229 22.547 1.00 82.75 80 PHE A C 1
ATOM 656 O O . PHE A 1 80 ? -16.832 3.590 21.515 1.00 82.75 80 PHE A O 1
ATOM 663 N N . ALA A 1 81 ? -17.677 5.402 22.528 1.00 81.19 81 ALA A N 1
ATOM 664 C CA . ALA A 1 81 ? -18.115 6.045 21.289 1.00 81.19 81 ALA A CA 1
ATOM 665 C C . ALA A 1 81 ? -16.920 6.440 20.405 1.00 81.19 81 ALA A C 1
ATOM 667 O O . ALA A 1 81 ? -16.925 6.198 19.196 1.00 81.19 81 ALA A O 1
ATOM 668 N N . PHE A 1 82 ? -15.864 6.992 21.009 1.00 83.38 82 PHE A N 1
ATOM 669 C CA . PHE A 1 82 ? -14.620 7.303 20.310 1.00 83.38 82 PHE A CA 1
ATOM 670 C C . PHE A 1 82 ? -13.921 6.037 19.791 1.00 83.38 82 PHE A C 1
ATOM 672 O O . PHE A 1 82 ? -13.404 6.051 18.676 1.00 83.38 82 PHE A O 1
ATOM 679 N N . ALA A 1 83 ? -13.973 4.927 20.536 1.00 84.50 83 ALA A N 1
ATOM 680 C CA . ALA A 1 83 ? -13.449 3.632 20.097 1.00 84.50 83 ALA A CA 1
ATOM 681 C C . ALA A 1 83 ? -14.164 3.120 18.846 1.00 84.50 83 ALA A C 1
ATOM 683 O O . ALA A 1 83 ? -13.512 2.815 17.850 1.00 84.50 83 ALA A O 1
ATOM 684 N N . ALA A 1 84 ? -15.499 3.137 18.847 1.00 82.25 84 ALA A N 1
ATOM 685 C CA . ALA A 1 84 ? -16.284 2.755 17.676 1.00 82.25 84 ALA A CA 1
ATOM 686 C C . ALA A 1 84 ? -15.976 3.645 16.456 1.00 82.25 84 ALA A C 1
ATOM 688 O O . ALA A 1 84 ? -15.891 3.157 15.327 1.00 82.25 84 ALA A O 1
ATOM 689 N N . LEU A 1 85 ? -15.767 4.950 16.666 1.00 84.81 85 LEU A N 1
ATOM 690 C CA . LEU A 1 85 ? -15.382 5.872 15.596 1.00 84.81 85 LEU A CA 1
ATOM 691 C C . LEU A 1 85 ? -13.972 5.573 15.057 1.00 84.81 85 LEU A C 1
ATOM 693 O O . LEU A 1 85 ? -13.763 5.590 13.842 1.00 84.81 85 LEU A O 1
ATOM 697 N N . ALA A 1 86 ? -13.018 5.274 15.941 1.00 81.62 86 ALA A N 1
ATOM 698 C CA . ALA A 1 86 ? -11.657 4.893 15.574 1.00 81.62 86 ALA A CA 1
ATOM 699 C C . ALA A 1 86 ? -11.629 3.577 14.776 1.00 81.62 86 ALA A C 1
ATOM 701 O O . ALA A 1 86 ? -10.933 3.490 13.760 1.00 81.62 86 ALA A O 1
ATOM 702 N N . ASP A 1 87 ? -12.441 2.590 15.163 1.00 84.50 87 ASP A N 1
ATOM 703 C CA . ASP A 1 87 ? -12.588 1.330 14.431 1.00 84.50 87 ASP A CA 1
ATOM 704 C C . ASP A 1 87 ? -13.199 1.567 13.036 1.00 84.50 87 ASP A C 1
ATOM 706 O O . ASP A 1 87 ? -12.658 1.098 12.031 1.00 84.50 87 ASP A O 1
ATOM 710 N N . CYS A 1 88 ? -14.251 2.389 12.926 1.00 81.31 88 CYS A N 1
ATOM 711 C CA . CYS A 1 88 ? -14.833 2.791 11.637 1.00 81.31 88 CYS A CA 1
ATOM 712 C C . CYS A 1 88 ? -13.822 3.513 10.728 1.00 81.31 88 CYS A C 1
ATOM 714 O O . CYS A 1 88 ? -13.699 3.190 9.542 1.00 81.31 88 CYS A O 1
ATOM 716 N N . MET A 1 89 ? -13.056 4.464 11.271 1.00 81.81 89 MET A N 1
ATOM 717 C CA . MET A 1 89 ? -12.001 5.169 10.530 1.00 81.81 89 MET A CA 1
ATOM 718 C C . MET A 1 89 ? -10.894 4.221 10.067 1.00 81.81 89 MET A C 1
ATOM 720 O O . MET A 1 89 ? -10.377 4.356 8.951 1.00 81.81 89 MET A O 1
ATOM 724 N N . THR A 1 90 ? -10.563 3.221 10.882 1.00 81.50 90 THR A N 1
ATOM 725 C CA . THR A 1 90 ? -9.604 2.176 10.522 1.00 81.50 90 THR A CA 1
ATOM 726 C C . THR A 1 90 ? -10.122 1.346 9.349 1.00 81.50 90 THR A C 1
ATOM 728 O O . THR A 1 90 ? -9.386 1.142 8.382 1.00 81.50 90 THR A O 1
ATOM 731 N N . VAL A 1 91 ? -11.397 0.941 9.357 1.00 81.50 91 VAL A N 1
ATOM 732 C CA . VAL A 1 91 ? -12.020 0.209 8.238 1.00 81.50 91 VAL A CA 1
ATOM 733 C C . VAL A 1 91 ? -11.959 1.017 6.937 1.00 81.50 91 VAL A C 1
ATOM 735 O O . VAL A 1 91 ? -11.540 0.491 5.901 1.00 81.50 91 VAL A O 1
ATOM 738 N N . ILE A 1 92 ? -12.298 2.310 6.980 1.00 83.81 92 ILE A N 1
ATOM 739 C CA . ILE A 1 92 ? -12.218 3.199 5.806 1.00 83.81 92 ILE A CA 1
ATOM 740 C C . ILE A 1 92 ? -10.774 3.302 5.302 1.00 83.81 92 ILE A C 1
ATOM 742 O O . ILE A 1 92 ? -10.520 3.224 4.097 1.00 83.81 92 ILE A O 1
ATOM 746 N N . THR A 1 93 ? -9.813 3.445 6.215 1.00 80.50 93 THR A N 1
ATOM 747 C CA . THR A 1 93 ? -8.389 3.551 5.878 1.00 80.50 93 THR A CA 1
ATOM 748 C C . THR A 1 93 ? -7.878 2.274 5.213 1.00 80.50 93 THR A C 1
ATOM 750 O O . THR A 1 93 ? -7.218 2.353 4.177 1.00 80.50 93 THR A O 1
ATOM 753 N N . LEU A 1 94 ? -8.246 1.097 5.731 1.00 76.25 94 LEU A N 1
ATOM 754 C CA . LEU A 1 94 ? -7.921 -0.197 5.121 1.00 76.25 94 LEU A CA 1
ATOM 755 C C . LEU A 1 94 ? -8.500 -0.321 3.704 1.00 76.25 94 LEU A C 1
ATOM 757 O O . LEU A 1 94 ? -7.804 -0.766 2.785 1.00 76.25 94 LEU A O 1
ATOM 761 N N . TRP A 1 95 ? -9.746 0.118 3.496 1.00 79.12 95 TRP A N 1
ATOM 762 C CA . TRP A 1 95 ? -10.381 0.096 2.177 1.00 79.12 95 TRP A CA 1
ATOM 763 C C . TRP A 1 95 ? -9.698 1.048 1.187 1.00 79.12 95 TRP A C 1
ATOM 765 O O . TRP A 1 95 ? -9.396 0.669 0.051 1.00 79.12 95 TRP A O 1
ATOM 775 N N . ARG A 1 96 ? -9.362 2.263 1.633 1.00 83.12 96 ARG A N 1
ATOM 776 C CA . ARG A 1 96 ? -8.641 3.250 0.821 1.00 83.12 96 ARG A CA 1
ATOM 777 C C . ARG A 1 96 ? -7.250 2.757 0.436 1.00 83.12 96 ARG A C 1
ATOM 779 O O . ARG A 1 96 ? -6.867 2.867 -0.727 1.00 83.12 96 ARG A O 1
ATOM 786 N N . LEU A 1 97 ? -6.515 2.182 1.385 1.00 72.75 97 LEU A N 1
ATOM 787 C CA . LEU A 1 97 ? -5.203 1.593 1.135 1.00 72.75 97 LEU A CA 1
ATOM 788 C C . LEU A 1 97 ? -5.291 0.510 0.066 1.00 72.75 97 LEU A C 1
ATOM 790 O O . LEU A 1 97 ? -4.528 0.557 -0.896 1.00 72.75 97 LEU A O 1
ATOM 794 N N . ARG A 1 98 ? -6.280 -0.390 0.158 1.00 76.06 98 ARG A N 1
ATOM 795 C CA . ARG A 1 98 ? -6.516 -1.428 -0.855 1.00 76.06 98 ARG A CA 1
ATOM 796 C C . ARG A 1 98 ? -6.723 -0.845 -2.255 1.00 76.06 98 ARG A C 1
ATOM 798 O O . ARG A 1 98 ? -6.175 -1.389 -3.215 1.00 76.06 98 ARG A O 1
ATOM 805 N N . HIS A 1 99 ? -7.460 0.257 -2.365 1.00 74.19 99 HIS A N 1
ATOM 806 C CA . HIS A 1 99 ? -7.699 0.922 -3.643 1.00 74.19 99 HIS A CA 1
ATOM 807 C C . HIS A 1 99 ? -6.428 1.558 -4.230 1.00 74.19 99 HIS A C 1
ATOM 809 O O . HIS A 1 99 ? -6.192 1.482 -5.437 1.00 74.19 99 HIS A O 1
ATOM 815 N N . LEU A 1 100 ? -5.552 2.117 -3.386 1.00 77.00 100 LEU A N 1
ATOM 816 C CA . LEU A 1 100 ? -4.240 2.605 -3.826 1.00 77.00 100 LEU A CA 1
ATOM 817 C C . LEU A 1 100 ? -3.350 1.475 -4.365 1.00 77.00 100 LEU A C 1
ATOM 819 O O . LEU A 1 100 ? -2.740 1.647 -5.419 1.00 77.00 100 LEU A O 1
ATOM 823 N N . ILE A 1 101 ? -3.326 0.309 -3.702 1.00 74.56 101 ILE A N 1
ATOM 824 C CA . ILE A 1 101 ? -2.575 -0.870 -4.184 1.00 74.56 101 ILE A CA 1
ATOM 825 C C . ILE A 1 101 ? -3.042 -1.272 -5.584 1.00 74.56 101 ILE A C 1
ATOM 827 O O . ILE A 1 101 ? -2.231 -1.518 -6.473 1.00 74.56 101 ILE A O 1
ATOM 831 N N . GLN A 1 102 ? -4.362 -1.320 -5.779 1.00 73.00 102 GLN A N 1
ATOM 832 C CA . GLN A 1 102 ? -4.975 -1.661 -7.061 1.00 73.00 102 GLN A CA 1
ATOM 833 C C . GLN A 1 102 ? -4.566 -0.686 -8.165 1.00 73.00 102 GLN A C 1
ATOM 835 O O . GLN A 1 102 ? -4.257 -1.122 -9.270 1.00 73.00 102 GLN A O 1
ATOM 840 N N . LYS A 1 103 ? -4.506 0.613 -7.860 1.00 75.38 103 LYS A N 1
ATOM 841 C CA . LYS A 1 103 ? -4.139 1.645 -8.833 1.00 75.38 103 LYS A CA 1
ATOM 842 C C . LYS A 1 103 ? -2.680 1.548 -9.285 1.00 75.38 103 LYS A C 1
ATOM 844 O O . LYS A 1 103 ? -2.403 1.729 -10.468 1.00 75.38 103 LYS A O 1
ATOM 849 N N . GLU A 1 104 ? -1.751 1.260 -8.375 1.00 74.44 104 GLU A N 1
ATOM 850 C C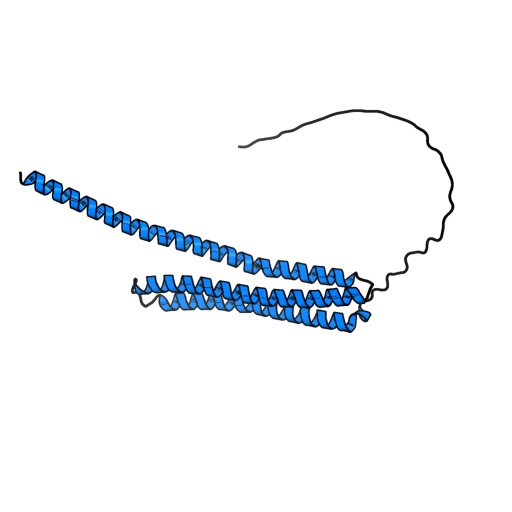A . GLU A 1 104 ? -0.331 1.121 -8.737 1.00 74.44 104 GLU A CA 1
ATOM 851 C C . GLU A 1 104 ? -0.048 -0.179 -9.497 1.00 74.44 104 GLU A C 1
ATOM 853 O O . GLU A 1 104 ? 0.702 -0.179 -10.474 1.00 74.44 104 GLU A O 1
ATOM 858 N N . ILE A 1 105 ? -0.721 -1.270 -9.125 1.00 72.00 105 ILE A N 1
ATOM 859 C CA . ILE A 1 105 ? -0.658 -2.530 -9.872 1.00 72.00 105 ILE A CA 1
ATOM 860 C C . ILE A 1 105 ? -1.225 -2.365 -11.288 1.00 72.00 105 ILE A C 1
ATOM 862 O O . ILE A 1 105 ? -0.620 -2.846 -12.246 1.00 72.00 105 ILE A O 1
ATOM 866 N N . ASP A 1 106 ? -2.351 -1.664 -11.445 1.00 74.25 106 ASP A N 1
ATOM 867 C CA . ASP A 1 106 ? -2.961 -1.438 -12.758 1.00 74.25 106 ASP A CA 1
ATOM 868 C C . ASP A 1 106 ? -2.010 -0.670 -13.688 1.00 74.25 106 ASP A C 1
ATOM 870 O O . ASP A 1 106 ? -1.760 -1.103 -14.815 1.00 74.25 106 ASP A O 1
ATOM 874 N N . LYS A 1 107 ? -1.356 0.387 -13.185 1.00 73.12 107 LYS A N 1
ATOM 875 C CA . LYS A 1 107 ? -0.320 1.116 -13.936 1.00 73.12 107 LYS A CA 1
ATOM 876 C C . LYS A 1 107 ? 0.826 0.203 -14.384 1.00 73.12 107 LYS A C 1
ATOM 878 O O . LYS A 1 107 ? 1.190 0.225 -15.558 1.00 73.12 107 LYS A O 1
ATOM 883 N N . GLN A 1 108 ? 1.376 -0.621 -13.488 1.00 68.38 108 GLN A N 1
ATOM 884 C CA . GLN A 1 108 ? 2.471 -1.546 -13.820 1.00 68.38 108 GLN A CA 1
ATOM 885 C C . GLN A 1 108 ? 2.043 -2.621 -14.828 1.00 68.38 108 GLN A C 1
ATOM 887 O O . GLN A 1 108 ? 2.800 -2.967 -15.742 1.00 68.38 108 GLN A O 1
ATOM 892 N N . SER A 1 109 ? 0.815 -3.127 -14.694 1.00 69.19 109 SER A N 1
ATOM 893 C CA . SER A 1 109 ? 0.249 -4.108 -15.618 1.00 69.19 109 SER A CA 1
ATOM 894 C C . SER A 1 109 ? 0.098 -3.534 -17.027 1.00 69.19 109 SER A C 1
ATOM 896 O O . SER A 1 109 ? 0.401 -4.230 -17.995 1.00 69.19 109 SER A O 1
ATOM 898 N N . ARG A 1 110 ? -0.265 -2.249 -17.152 1.00 70.25 110 ARG A N 1
ATOM 899 C CA . ARG A 1 110 ? -0.394 -1.553 -18.438 1.00 70.25 110 ARG A CA 1
ATOM 900 C C . ARG A 1 110 ? 0.951 -1.381 -19.138 1.00 70.25 110 ARG A C 1
ATOM 902 O O . ARG A 1 110 ? 1.055 -1.745 -20.304 1.00 70.25 110 ARG A O 1
ATOM 909 N N . PHE A 1 111 ? 1.993 -0.943 -18.427 1.00 69.06 111 PHE A N 1
ATOM 910 C CA . PHE A 1 111 ? 3.344 -0.847 -19.003 1.00 69.06 111 PHE A CA 1
ATOM 911 C C . PHE A 1 111 ? 3.914 -2.216 -19.400 1.00 69.06 111 PHE A C 1
ATOM 913 O O . PHE A 1 111 ? 4.565 -2.354 -20.437 1.00 69.06 111 PHE A O 1
ATOM 920 N N . THR A 1 112 ? 3.648 -3.251 -18.597 1.00 68.62 112 THR A N 1
ATOM 921 C CA . THR A 1 112 ? 4.071 -4.624 -18.909 1.00 68.62 112 THR A CA 1
ATOM 922 C C . THR A 1 112 ? 3.317 -5.175 -20.120 1.00 68.62 112 THR A C 1
ATOM 924 O O . THR A 1 112 ? 3.924 -5.806 -20.982 1.00 68.62 112 THR A O 1
ATOM 927 N N . ALA A 1 113 ? 2.009 -4.918 -20.217 1.00 66.81 113 ALA A N 1
ATOM 928 C CA . ALA A 1 113 ? 1.183 -5.334 -21.346 1.00 66.81 113 ALA A CA 1
ATOM 929 C C . ALA A 1 113 ? 1.604 -4.641 -22.648 1.00 66.81 113 ALA A C 1
ATOM 931 O O . ALA A 1 113 ? 1.708 -5.301 -23.675 1.00 66.81 113 ALA A O 1
ATOM 932 N N . GLU A 1 114 ? 1.909 -3.345 -22.603 1.00 68.75 114 GLU A N 1
ATOM 933 C CA . GLU A 1 114 ? 2.386 -2.581 -23.760 1.00 68.75 114 GLU A CA 1
ATOM 934 C C . GLU A 1 114 ? 3.734 -3.113 -24.276 1.00 68.75 114 GLU A C 1
ATOM 936 O O . GLU A 1 114 ? 3.904 -3.324 -25.478 1.00 68.75 114 GLU A O 1
ATOM 941 N N . ARG A 1 115 ? 4.656 -3.476 -23.370 1.00 64.06 115 ARG A N 1
ATOM 942 C CA . ARG A 1 115 ? 5.910 -4.157 -23.733 1.00 64.06 115 ARG A CA 1
ATOM 943 C C . ARG A 1 115 ? 5.675 -5.575 -24.279 1.00 64.06 115 ARG A C 1
ATOM 945 O O . ARG A 1 115 ? 6.326 -5.966 -25.241 1.00 64.06 115 ARG A O 1
ATOM 952 N N . ALA A 1 116 ? 4.732 -6.331 -23.716 1.00 61.66 116 ALA A N 1
ATOM 953 C CA . ALA A 1 116 ? 4.403 -7.689 -24.165 1.00 61.66 116 ALA A CA 1
ATOM 954 C C . ALA A 1 116 ? 3.646 -7.741 -25.509 1.00 61.66 116 ALA A C 1
ATOM 956 O O . ALA A 1 116 ? 3.624 -8.780 -26.158 1.00 61.66 116 ALA A O 1
ATOM 957 N N . ILE A 1 117 ? 3.009 -6.647 -25.942 1.00 62.50 117 ILE A N 1
ATOM 958 C CA . ILE A 1 117 ? 2.426 -6.533 -27.292 1.00 62.50 117 ILE A CA 1
ATOM 959 C C . ILE A 1 117 ? 3.528 -6.268 -28.331 1.00 62.50 117 ILE A C 1
ATOM 961 O O . ILE A 1 117 ? 3.417 -6.721 -29.470 1.00 62.50 117 ILE A O 1
ATOM 965 N N . SER A 1 118 ? 4.606 -5.590 -27.926 1.00 61.72 118 SER A N 1
ATOM 966 C CA . SER A 1 118 ? 5.803 -5.394 -28.751 1.00 61.72 118 SER A CA 1
ATOM 967 C C . SER A 1 118 ? 6.629 -6.677 -28.919 1.00 61.72 118 SER A C 1
ATOM 969 O O . SER A 1 118 ? 7.260 -6.853 -29.957 1.00 61.72 118 SER A O 1
ATOM 971 N N . ASP A 1 119 ? 6.628 -7.556 -27.915 1.00 58.84 119 ASP A N 1
ATOM 972 C CA . ASP A 1 119 ? 7.373 -8.819 -27.884 1.00 58.84 119 ASP A CA 1
ATOM 973 C C . ASP A 1 119 ? 6.396 -9.990 -28.094 1.00 58.84 119 ASP A C 1
ATOM 975 O O . ASP A 1 119 ? 5.833 -10.557 -27.158 1.00 58.84 119 ASP A O 1
ATOM 979 N N . ARG A 1 120 ? 6.066 -10.274 -29.356 1.00 55.22 120 ARG A N 1
ATOM 980 C CA . ARG A 1 120 ? 5.040 -11.254 -29.733 1.00 55.22 120 ARG A CA 1
ATOM 981 C C . ARG A 1 120 ? 5.468 -12.677 -29.332 1.00 55.22 120 ARG A C 1
ATOM 983 O O . ARG A 1 120 ? 6.140 -13.348 -30.103 1.00 55.22 120 ARG A O 1
ATOM 990 N N . ASP A 1 121 ? 5.005 -13.153 -28.176 1.00 51.75 121 ASP A N 1
ATOM 991 C CA . ASP A 1 121 ? 5.041 -14.573 -27.801 1.00 51.75 121 ASP A CA 1
ATOM 992 C C . ASP A 1 121 ? 3.759 -14.949 -27.022 1.00 51.75 121 ASP A C 1
ATOM 994 O O . ASP A 1 121 ? 3.554 -14.589 -25.856 1.00 51.75 121 ASP A O 1
ATOM 998 N N . GLU A 1 122 ? 2.821 -15.610 -27.708 1.00 57.28 122 GLU A N 1
ATOM 999 C CA . GLU A 1 122 ? 1.429 -15.823 -27.271 1.00 57.28 122 GLU A CA 1
ATOM 1000 C C . GLU A 1 122 ? 1.280 -16.697 -26.009 1.00 57.28 122 GLU A C 1
ATOM 1002 O O . GLU A 1 122 ? 0.250 -16.639 -25.335 1.00 57.28 122 GLU A O 1
ATOM 1007 N N . GLY A 1 123 ? 2.314 -17.447 -25.618 1.00 54.56 123 GLY A N 1
ATOM 1008 C CA . GLY A 1 123 ? 2.255 -18.383 -24.487 1.00 54.56 123 GLY A CA 1
ATOM 1009 C C . GLY A 1 123 ? 2.330 -17.750 -23.088 1.00 54.56 123 GLY A C 1
ATOM 1010 O O . GLY A 1 123 ? 1.844 -18.331 -22.116 1.00 54.56 123 GLY A O 1
ATOM 1011 N N . LYS A 1 124 ? 2.902 -16.544 -22.939 1.00 54.00 124 LYS A N 1
ATO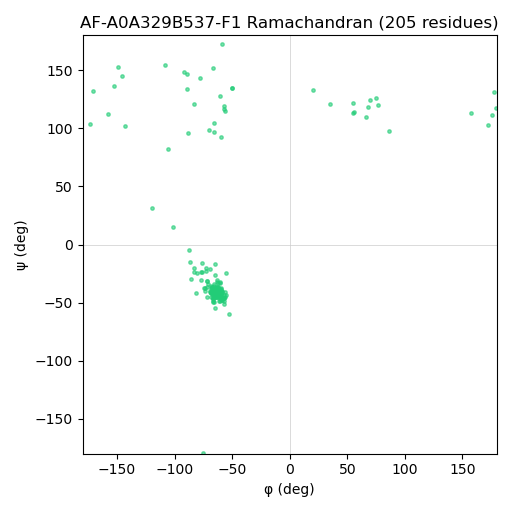M 1012 C CA . LYS A 1 124 ? 3.201 -15.955 -21.609 1.00 54.00 124 LYS A CA 1
ATOM 1013 C C . LYS A 1 124 ? 2.031 -15.183 -20.983 1.00 54.00 124 LYS A C 1
ATOM 1015 O O . LYS A 1 124 ? 2.018 -14.949 -19.772 1.00 54.00 124 LYS A O 1
ATOM 1020 N N . LYS A 1 125 ? 1.004 -14.840 -21.774 1.00 54.12 125 LYS A N 1
ATOM 1021 C CA . LYS A 1 125 ? -0.161 -14.048 -21.325 1.00 54.12 125 LYS A CA 1
ATOM 1022 C C . LYS A 1 125 ? -0.973 -14.749 -20.224 1.00 54.12 125 LYS A C 1
ATOM 1024 O O . LYS A 1 125 ? -1.493 -14.078 -19.331 1.00 54.12 125 LYS A O 1
ATOM 1029 N N . CYS A 1 126 ? -1.055 -16.083 -20.245 1.00 55.81 126 CYS A N 1
ATOM 1030 C CA . CYS A 1 126 ? -1.833 -16.848 -19.264 1.00 55.81 126 CYS A CA 1
ATOM 1031 C C . CYS A 1 126 ? -1.157 -16.905 -17.882 1.00 55.81 126 CYS A C 1
ATOM 1033 O O . CYS A 1 126 ? -1.828 -16.750 -16.860 1.00 55.81 126 CYS A O 1
ATOM 1035 N N . TRP A 1 127 ? 0.169 -17.069 -17.834 1.00 54.25 127 TRP A N 1
ATOM 1036 C CA . TRP A 1 127 ? 0.919 -17.165 -16.576 1.00 54.25 127 TRP A CA 1
ATOM 1037 C C . TRP A 1 127 ? 0.939 -15.848 -15.805 1.00 54.25 127 TRP A C 1
ATOM 1039 O O . TRP A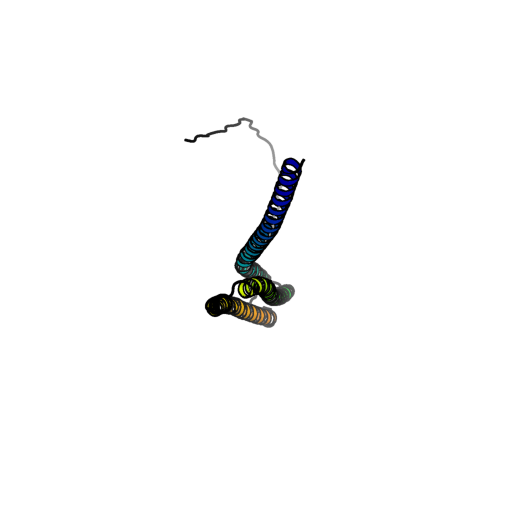 1 127 ? 0.724 -15.845 -14.594 1.00 54.25 127 TRP A O 1
ATOM 1049 N N . ILE A 1 128 ? 1.106 -14.725 -16.506 1.00 60.06 128 ILE A N 1
ATOM 1050 C CA . ILE A 1 128 ? 1.116 -13.401 -15.878 1.00 60.06 128 ILE A CA 1
ATOM 1051 C C . ILE A 1 128 ? -0.275 -13.084 -15.311 1.00 60.06 128 ILE A C 1
ATOM 1053 O O . ILE A 1 128 ? -0.386 -12.779 -14.125 1.00 60.06 128 ILE A O 1
ATOM 1057 N N . LYS A 1 129 ? -1.358 -13.263 -16.085 1.00 58.12 129 LYS A N 1
ATOM 1058 C CA . LYS A 1 129 ? -2.733 -13.086 -15.572 1.00 58.12 129 LYS A CA 1
ATOM 1059 C C . LYS A 1 129 ? -3.009 -13.961 -14.347 1.00 58.12 129 LYS A C 1
ATOM 1061 O O . LYS A 1 129 ? -3.590 -13.479 -13.375 1.00 58.12 129 LYS A O 1
ATOM 1066 N N . ARG A 1 130 ? -2.583 -15.227 -14.362 1.00 59.12 130 ARG A N 1
ATOM 1067 C CA . ARG A 1 130 ? -2.809 -16.167 -13.253 1.00 59.12 130 ARG A CA 1
ATOM 1068 C C . ARG A 1 130 ? -2.004 -15.806 -12.002 1.00 59.12 130 ARG A C 1
ATOM 1070 O O . ARG A 1 130 ? -2.568 -15.846 -10.913 1.00 59.12 130 ARG A O 1
ATOM 1077 N N . ALA A 1 131 ? -0.751 -15.374 -12.144 1.00 59.50 131 ALA A N 1
ATOM 1078 C CA . ALA A 1 131 ? 0.062 -14.884 -11.029 1.00 59.50 131 ALA A CA 1
ATOM 1079 C C . ALA A 1 131 ? -0.520 -13.596 -10.417 1.00 59.50 131 ALA A C 1
ATOM 1081 O O . ALA A 1 131 ? -0.667 -13.512 -9.198 1.00 59.50 131 ALA A O 1
ATOM 1082 N N . TYR A 1 132 ? -0.950 -12.641 -11.251 1.00 57.1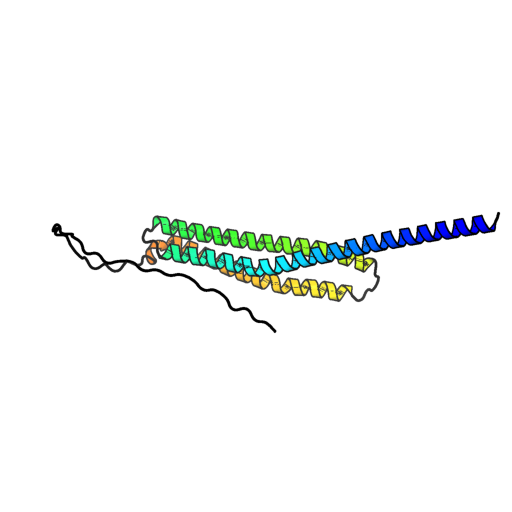6 132 TYR A N 1
ATOM 1083 C CA . TYR A 1 132 ? -1.639 -11.430 -10.788 1.00 57.16 132 TYR A CA 1
ATOM 1084 C C . TYR A 1 132 ? -2.936 -11.761 -10.039 1.00 57.16 132 TYR A C 1
ATOM 1086 O O . TYR A 1 132 ? -3.192 -11.206 -8.973 1.00 57.16 132 TYR A O 1
ATOM 1094 N N . THR A 1 133 ? -3.725 -12.713 -10.544 1.00 55.72 133 THR A N 1
ATOM 1095 C CA . THR A 1 133 ? -4.978 -13.142 -9.899 1.00 55.72 133 THR A CA 1
ATOM 1096 C C . THR A 1 133 ? -4.716 -13.886 -8.579 1.00 55.72 133 THR A C 1
ATOM 1098 O O . THR A 1 133 ? -5.453 -13.703 -7.614 1.00 55.72 133 THR A O 1
ATOM 1101 N N . ALA A 1 134 ? -3.639 -14.676 -8.486 1.00 52.88 134 ALA A N 1
ATOM 1102 C CA . ALA A 1 134 ? -3.276 -15.431 -7.282 1.00 52.88 134 ALA A CA 1
ATOM 1103 C C . ALA A 1 134 ? -2.747 -14.537 -6.144 1.00 52.88 134 ALA A C 1
ATOM 1105 O O . ALA A 1 134 ? -3.213 -14.657 -5.011 1.00 52.88 134 ALA A O 1
ATOM 1106 N N . VAL A 1 135 ? -1.851 -13.586 -6.441 1.00 55.84 135 VAL A N 1
ATOM 1107 C CA . VAL A 1 135 ? -1.381 -12.580 -5.462 1.00 55.84 135 VAL A CA 1
ATOM 1108 C C . VAL A 1 135 ? -2.555 -11.734 -4.951 1.00 55.84 135 VAL A C 1
ATOM 1110 O O . VAL A 1 135 ? -2.614 -11.365 -3.776 1.00 55.84 135 VAL A O 1
ATOM 1113 N N . PHE A 1 136 ? -3.541 -11.487 -5.816 1.00 53.53 136 PHE A N 1
ATOM 1114 C CA . PHE A 1 136 ? -4.751 -10.748 -5.481 1.00 53.53 136 PHE A CA 1
ATOM 1115 C C . PHE A 1 136 ? -5.766 -11.549 -4.655 1.00 53.53 136 PHE A C 1
ATOM 1117 O O . PHE A 1 136 ? -6.553 -10.933 -3.943 1.00 53.53 136 PHE A O 1
ATOM 1124 N N . SER A 1 137 ? -5.750 -12.886 -4.711 1.00 50.34 137 SER A N 1
ATOM 1125 C CA . SER A 1 137 ? -6.732 -13.747 -4.034 1.00 50.34 137 SER A CA 1
ATOM 1126 C C . SER A 1 137 ? -6.438 -13.968 -2.546 1.00 50.34 137 SER A C 1
ATOM 1128 O O . SER A 1 137 ? -7.368 -14.198 -1.776 1.00 50.34 137 SER A O 1
ATOM 1130 N N . PHE A 1 138 ? -5.180 -13.838 -2.108 1.00 50.56 138 PHE A N 1
ATOM 1131 C CA . PHE A 1 138 ? -4.824 -13.935 -0.683 1.00 50.56 138 PHE A CA 1
ATOM 1132 C C . PHE A 1 138 ? -5.033 -12.620 0.090 1.00 50.56 138 PHE A C 1
ATOM 1134 O O . PHE A 1 138 ? -5.263 -12.637 1.298 1.00 50.56 138 PHE A O 1
ATOM 1141 N N . THR A 1 139 ? -5.031 -11.466 -0.587 1.00 54.78 139 THR A N 1
ATOM 1142 C CA . THR A 1 139 ? -5.196 -10.152 0.061 1.00 54.78 139 THR A CA 1
ATOM 1143 C C . THR A 1 139 ? -6.603 -9.827 0.596 1.00 54.78 139 THR A C 1
ATOM 1145 O O . THR A 1 139 ? -6.683 -9.192 1.649 1.00 54.78 139 THR A O 1
ATOM 1148 N N . PRO A 1 140 ? -7.732 -10.210 -0.041 1.00 60.47 140 PRO A N 1
ATOM 1149 C CA . PRO A 1 140 ? -9.049 -9.936 0.523 1.00 60.47 140 PRO A CA 1
ATOM 1150 C C . PRO A 1 140 ? -9.315 -10.766 1.775 1.00 60.47 140 PRO A C 1
ATOM 1152 O O . PRO A 1 140 ? -10.152 -10.358 2.566 1.00 60.47 140 PRO A O 1
ATOM 1155 N N . LEU A 1 141 ? -8.623 -11.889 1.987 1.00 65.06 141 LEU A N 1
ATOM 1156 C CA . LEU A 1 141 ? -8.851 -12.737 3.155 1.00 65.06 141 LEU A CA 1
ATOM 1157 C C . LEU A 1 141 ? -8.459 -12.014 4.449 1.00 65.06 141 LEU A C 1
ATOM 1159 O O . LEU A 1 141 ? -9.258 -11.929 5.376 1.00 65.06 141 LEU A O 1
ATOM 1163 N N . VAL A 1 142 ? -7.258 -11.428 4.474 1.00 67.00 142 VAL A N 1
ATOM 1164 C CA . VAL A 1 142 ? -6.746 -10.693 5.638 1.00 67.00 142 VAL A CA 1
ATOM 1165 C C . VAL A 1 142 ? -7.584 -9.441 5.869 1.00 67.00 142 VAL A C 1
ATOM 1167 O O . VAL A 1 142 ? -8.091 -9.244 6.966 1.00 67.00 142 VAL A O 1
ATOM 1170 N N . VAL A 1 143 ? -7.830 -8.636 4.830 1.00 69.88 143 VAL A N 1
ATOM 1171 C CA . VAL A 1 143 ? -8.619 -7.403 4.978 1.00 69.88 143 VAL A CA 1
ATOM 1172 C C . VAL A 1 143 ? -10.056 -7.706 5.405 1.00 69.88 143 VAL A C 1
ATOM 1174 O O . VAL A 1 143 ? -10.567 -7.030 6.290 1.00 69.88 143 VAL A O 1
ATOM 1177 N N . ARG A 1 144 ? -10.709 -8.737 4.850 1.00 72.00 144 ARG A N 1
ATOM 1178 C CA . ARG A 1 144 ? -12.055 -9.147 5.285 1.00 72.00 144 ARG A CA 1
ATOM 1179 C C . ARG A 1 144 ? -12.060 -9.651 6.719 1.00 72.00 144 ARG A C 1
ATOM 1181 O O . ARG A 1 144 ? -12.948 -9.261 7.463 1.00 72.00 144 ARG A O 1
ATOM 1188 N N . CYS A 1 145 ? -11.069 -10.450 7.109 1.00 75.75 145 CYS A N 1
ATOM 1189 C CA . CYS A 1 145 ? -10.910 -10.902 8.488 1.00 75.75 145 CYS A CA 1
ATOM 1190 C C . CYS A 1 145 ? -10.797 -9.705 9.446 1.00 75.75 145 CYS A C 1
ATOM 1192 O O . CYS A 1 145 ? -11.601 -9.576 10.362 1.00 75.75 145 CYS A O 1
ATOM 1194 N N . TRP A 1 146 ? -9.899 -8.758 9.160 1.00 71.81 146 TRP A N 1
ATOM 1195 C CA . TRP A 1 146 ? -9.736 -7.534 9.951 1.00 71.81 146 TRP A CA 1
ATOM 1196 C C . TRP A 1 146 ? -10.978 -6.644 9.954 1.00 71.81 146 TRP A C 1
ATOM 1198 O O . TRP A 1 146 ? -11.315 -6.071 10.982 1.00 71.81 146 TRP A O 1
ATOM 1208 N N . THR A 1 147 ? -11.695 -6.562 8.833 1.00 75.19 147 THR A N 1
ATOM 1209 C CA . THR A 1 147 ? -12.950 -5.802 8.750 1.00 75.19 147 THR A CA 1
ATOM 1210 C C . THR A 1 147 ? -14.022 -6.433 9.635 1.00 75.19 147 THR A C 1
ATOM 1212 O O . THR A 1 147 ? -14.722 -5.712 10.331 1.00 75.19 147 THR A O 1
ATOM 1215 N N . ILE A 1 148 ? -14.133 -7.766 9.654 1.00 79.88 148 ILE A N 1
ATOM 1216 C CA . ILE A 1 148 ? -15.075 -8.489 10.521 1.00 79.88 148 ILE A CA 1
ATOM 1217 C C . ILE A 1 148 ? -14.700 -8.306 11.995 1.00 79.88 148 ILE A C 1
ATOM 1219 O O . ILE A 1 148 ? -15.580 -8.041 12.807 1.00 79.88 148 ILE A O 1
ATOM 1223 N N . VAL A 1 149 ? -13.411 -8.397 12.341 1.00 79.19 149 VAL A N 1
ATOM 1224 C CA . VAL A 1 149 ? -12.928 -8.192 13.718 1.00 79.19 149 VAL A CA 1
ATOM 1225 C C . VAL A 1 149 ? -13.188 -6.760 14.188 1.00 79.19 149 VAL A C 1
ATOM 1227 O O . VAL A 1 149 ? -13.699 -6.574 15.287 1.00 79.19 149 VAL A O 1
ATOM 1230 N N . LEU A 1 150 ? -12.911 -5.752 13.356 1.00 78.69 150 LEU A N 1
ATOM 1231 C CA . LEU A 1 150 ? -13.185 -4.346 13.679 1.00 78.69 150 LEU A CA 1
ATOM 1232 C C . LEU A 1 150 ? -14.685 -4.053 13.753 1.00 78.69 150 LEU A C 1
ATOM 1234 O O . LEU A 1 150 ? -15.122 -3.301 14.616 1.00 78.69 150 LEU A O 1
ATOM 1238 N N . LEU A 1 151 ? -15.494 -4.679 12.897 1.00 80.44 151 LEU A N 1
ATOM 1239 C CA . LEU A 1 151 ? -16.948 -4.569 12.976 1.00 80.44 151 LEU A CA 1
ATOM 1240 C C . LEU A 1 151 ? -17.471 -5.188 14.279 1.00 80.44 151 LEU A C 1
ATOM 1242 O O . LEU A 1 151 ? -18.316 -4.598 14.946 1.00 80.44 151 LEU A O 1
ATOM 1246 N N . ALA A 1 152 ? -16.942 -6.349 14.672 1.00 79.94 152 ALA A N 1
ATOM 1247 C CA . ALA A 1 152 ? -17.268 -6.974 15.947 1.00 79.94 152 ALA A CA 1
ATOM 1248 C C . ALA A 1 152 ? -16.832 -6.092 17.130 1.00 79.94 152 ALA A C 1
ATOM 1250 O O . ALA A 1 152 ? -17.611 -5.912 18.061 1.00 79.94 152 ALA A O 1
ATOM 1251 N N . ALA A 1 153 ? -15.643 -5.484 17.073 1.00 78.56 153 ALA A N 1
ATOM 1252 C CA . ALA A 1 153 ? -15.160 -4.542 18.084 1.00 78.56 153 ALA A CA 1
ATOM 1253 C C . ALA A 1 153 ? -16.044 -3.287 18.187 1.00 78.56 153 ALA A C 1
ATOM 1255 O O . ALA A 1 153 ? -16.371 -2.856 19.295 1.00 78.56 153 ALA A O 1
ATOM 1256 N N . ALA A 1 154 ? -16.523 -2.760 17.057 1.00 78.00 154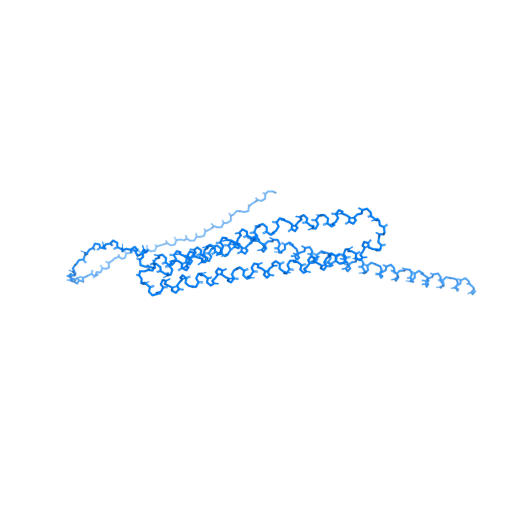 ALA A N 1
ATOM 1257 C CA . ALA A 1 154 ? -17.469 -1.650 17.029 1.00 78.00 154 ALA A CA 1
ATOM 1258 C C . ALA A 1 154 ? -18.815 -2.038 17.662 1.00 78.00 154 ALA A C 1
ATOM 1260 O O . ALA A 1 154 ? -19.342 -1.294 18.488 1.00 78.00 154 ALA A O 1
ATOM 1261 N N . VAL A 1 155 ? -19.347 -3.227 17.349 1.00 82.81 155 VAL A N 1
ATOM 1262 C CA . VAL A 1 155 ? -20.578 -3.745 17.974 1.00 82.81 155 VAL A CA 1
ATOM 1263 C C . VAL A 1 155 ? -20.392 -3.920 19.482 1.00 82.81 155 VAL A C 1
ATOM 1265 O O . VAL A 1 155 ? -21.250 -3.489 20.249 1.00 82.81 155 VAL A O 1
ATOM 1268 N N . VAL A 1 156 ? -19.264 -4.484 19.923 1.00 80.88 156 VAL A N 1
ATOM 1269 C CA . VAL A 1 156 ? -18.932 -4.631 21.351 1.00 80.88 156 VAL A CA 1
ATOM 1270 C C . VAL A 1 156 ? -18.797 -3.269 22.033 1.00 80.88 156 VAL A C 1
ATOM 1272 O O . VAL A 1 156 ? -19.274 -3.109 23.153 1.00 80.88 156 VAL A O 1
ATOM 1275 N N . SER A 1 157 ? -18.217 -2.271 21.366 1.00 81.00 157 SER A N 1
ATOM 1276 C CA . SER A 1 157 ? -18.089 -0.908 21.899 1.00 81.00 157 SER A CA 1
ATOM 1277 C C . SER A 1 157 ? -19.445 -0.214 22.039 1.00 81.00 157 SER A C 1
ATOM 1279 O O . SER A 1 157 ? -19.706 0.410 23.065 1.00 81.00 157 SER A O 1
ATOM 1281 N N . ILE A 1 158 ? -20.351 -0.389 21.071 1.00 78.69 158 ILE A N 1
ATOM 1282 C CA . ILE A 1 158 ? -21.739 0.092 21.168 1.00 78.69 158 ILE A CA 1
ATOM 1283 C C . ILE A 1 158 ? -22.459 -0.610 22.327 1.00 78.69 158 ILE A C 1
ATOM 1285 O O . ILE A 1 158 ? -23.113 0.040 23.141 1.00 78.69 158 ILE A O 1
ATOM 1289 N N . PHE A 1 159 ? -22.289 -1.928 22.460 1.00 79.69 159 PHE A N 1
ATOM 1290 C CA . PHE A 1 159 ? -22.885 -2.693 23.556 1.00 79.69 159 PHE A CA 1
ATOM 1291 C C . PHE A 1 159 ? -22.336 -2.270 24.929 1.00 79.69 159 PHE A C 1
ATOM 1293 O O . PHE A 1 159 ? -23.094 -2.205 25.898 1.00 79.69 159 PHE A O 1
ATOM 1300 N N . GLY A 1 160 ? -21.041 -1.950 25.007 1.00 72.94 160 GLY A N 1
ATOM 1301 C CA . GLY A 1 160 ? -20.371 -1.414 26.193 1.00 72.94 160 GLY A CA 1
ATOM 1302 C C . GLY A 1 160 ? -20.846 -0.009 26.564 1.00 72.94 160 GLY A C 1
ATOM 1303 O O . GLY A 1 160 ? -21.048 0.264 27.744 1.00 72.94 160 GLY A O 1
ATOM 1304 N N . ALA A 1 161 ? -21.115 0.848 25.575 1.00 72.75 161 ALA A N 1
ATOM 1305 C CA . ALA A 1 161 ? -21.721 2.161 25.794 1.00 72.75 161 ALA A CA 1
ATOM 1306 C C . ALA A 1 161 ? -23.158 2.047 26.336 1.00 72.75 161 ALA A C 1
ATOM 1308 O O . ALA A 1 161 ? -23.514 2.758 27.271 1.00 72.75 161 ALA A O 1
ATOM 1309 N N . CYS A 1 162 ? -23.964 1.115 25.814 1.00 76.06 162 CYS A N 1
ATOM 1310 C CA . CYS A 1 162 ? -25.334 0.886 26.290 1.00 76.06 162 CYS A CA 1
ATOM 1311 C C . CYS A 1 162 ? -25.412 0.194 27.664 1.00 76.06 162 CYS A C 1
ATOM 1313 O O . CYS A 1 162 ? -26.429 0.311 28.338 1.00 76.06 162 CYS A O 1
ATOM 1315 N N . ASN A 1 163 ? -24.369 -0.534 28.085 1.00 74.62 163 ASN A N 1
ATOM 1316 C CA . ASN A 1 163 ? -24.330 -1.287 29.349 1.00 74.62 163 ASN A CA 1
ATOM 1317 C C . ASN A 1 163 ? -23.200 -0.819 30.283 1.00 74.62 163 ASN A C 1
ATOM 1319 O O . ASN A 1 163 ? -22.646 -1.625 31.038 1.00 74.62 163 ASN A O 1
ATOM 1323 N N . ALA A 1 164 ? -22.847 0.470 30.242 1.00 65.56 164 ALA A N 1
ATOM 1324 C CA . ALA A 1 164 ? -21.719 1.038 30.987 1.00 65.56 164 ALA A CA 1
ATOM 1325 C C . ALA A 1 164 ? -21.778 0.768 32.508 1.00 65.56 164 ALA A C 1
ATOM 1327 O O . ALA A 1 164 ? -20.730 0.712 33.161 1.00 65.56 164 ALA A O 1
ATOM 1328 N N . GLU A 1 165 ? -22.980 0.531 33.049 1.00 62.91 165 GLU A N 1
ATOM 1329 C CA . GLU A 1 165 ? -23.229 0.203 34.457 1.00 62.91 165 GLU A CA 1
ATOM 1330 C C . GLU A 1 165 ? -22.643 -1.150 34.895 1.00 62.91 165 GLU A C 1
ATOM 1332 O O . GLU A 1 165 ? -22.179 -1.280 36.022 1.00 62.91 165 GLU A O 1
ATOM 1337 N N . LYS A 1 166 ? -22.603 -2.171 34.022 1.00 61.38 166 LYS A N 1
ATOM 1338 C CA . LYS A 1 166 ? -22.176 -3.536 34.411 1.00 61.38 166 LYS A CA 1
ATOM 1339 C C . LYS A 1 166 ? -20.669 -3.705 34.574 1.00 61.38 166 LYS A C 1
ATOM 1341 O O . LYS A 1 166 ? -20.221 -4.688 35.155 1.00 61.38 166 LYS A O 1
ATOM 1346 N N . PHE A 1 167 ? -19.886 -2.767 34.055 1.00 55.69 167 PHE A N 1
ATOM 1347 C CA . PHE A 1 167 ? -18.430 -2.814 34.127 1.00 55.69 167 PHE A CA 1
ATOM 1348 C C . PHE A 1 167 ? -17.871 -1.888 35.216 1.00 55.69 167 PHE A C 1
ATOM 1350 O O . PHE A 1 167 ? -16.692 -1.527 35.166 1.00 55.69 167 PHE A O 1
ATOM 1357 N N . SER A 1 168 ? -18.693 -1.394 36.149 1.00 54.44 168 SER A N 1
ATOM 1358 C CA . SER A 1 168 ? -18.189 -0.646 37.299 1.00 54.44 168 SER A CA 1
ATOM 1359 C C . SER A 1 168 ? -17.461 -1.610 38.234 1.00 54.44 168 SER A C 1
ATOM 1361 O O . SER A 1 168 ? -18.079 -2.297 39.045 1.00 54.44 168 SER A O 1
ATOM 1363 N N . THR A 1 169 ? -16.136 -1.665 38.144 1.00 52.97 169 THR A N 1
ATOM 1364 C CA . THR A 1 169 ? -15.349 -2.183 39.261 1.00 52.97 169 THR A CA 1
ATOM 1365 C C . THR A 1 169 ? -15.533 -1.194 40.403 1.00 52.97 169 THR A C 1
ATOM 1367 O O . THR A 1 169 ? -14.991 -0.088 40.363 1.00 52.97 169 THR A O 1
ATOM 1370 N N . THR A 1 170 ? -16.342 -1.565 41.397 1.00 52.66 170 THR A N 1
ATOM 1371 C CA . THR A 1 170 ? -16.335 -0.910 42.704 1.00 52.66 170 THR A CA 1
ATOM 1372 C C . THR A 1 170 ? -14.899 -0.998 43.220 1.00 52.66 170 THR A C 1
ATOM 1374 O O . THR A 1 170 ? -14.410 -2.116 43.411 1.00 52.66 170 THR A O 1
ATOM 1377 N N . PRO A 1 171 ? -14.172 0.120 43.391 1.00 54.91 171 PRO A N 1
ATOM 1378 C CA . PRO A 1 171 ? -12.870 0.049 44.025 1.00 54.91 171 PRO A CA 1
ATOM 1379 C C . PRO A 1 171 ? -13.078 -0.512 45.433 1.00 54.91 171 PRO A C 1
ATOM 1381 O O . PRO A 1 171 ? -13.940 -0.037 46.176 1.00 54.91 171 PRO A O 1
ATOM 1384 N N . ALA A 1 172 ? -12.322 -1.557 45.778 1.00 53.94 172 ALA A N 1
ATOM 1385 C CA . ALA A 1 172 ? -12.264 -2.048 47.146 1.00 53.94 172 ALA A CA 1
ATOM 1386 C C . ALA A 1 172 ? -11.978 -0.853 48.075 1.00 53.94 172 ALA A C 1
ATOM 1388 O O . ALA A 1 172 ? -11.125 -0.026 47.728 1.00 53.94 172 ALA A O 1
ATOM 1389 N N . PRO A 1 173 ? -12.692 -0.713 49.206 1.00 50.88 173 PRO A N 1
ATOM 1390 C CA . PRO A 1 173 ? -12.501 0.422 50.091 1.00 50.88 173 PRO A CA 1
ATOM 1391 C C . PRO A 1 173 ? -11.034 0.477 50.519 1.00 50.88 173 PRO A C 1
ATOM 1393 O O . PRO A 1 173 ? -10.510 -0.463 51.117 1.00 50.88 173 PRO A O 1
ATOM 1396 N N . LEU A 1 174 ? -10.369 1.582 50.168 1.00 53.03 174 LEU A N 1
ATOM 1397 C CA . LEU A 1 174 ? -9.070 1.943 50.721 1.00 53.03 174 LEU A CA 1
ATOM 1398 C C . LEU A 1 174 ? -9.169 1.855 52.253 1.00 53.03 174 LEU A C 1
ATOM 1400 O O . LEU A 1 174 ? -10.156 2.344 52.810 1.00 53.03 174 LEU A O 1
ATOM 1404 N N . PRO A 1 175 ? -8.187 1.251 52.946 1.00 54.47 175 PRO A N 1
ATOM 1405 C CA . PRO A 1 175 ? -8.189 1.222 54.399 1.00 54.47 175 PRO A CA 1
ATOM 1406 C C . PRO A 1 175 ? -8.229 2.657 54.930 1.00 54.47 175 PRO A C 1
ATOM 1408 O O . PRO A 1 175 ? -7.325 3.459 54.699 1.00 54.47 175 PRO A O 1
ATOM 1411 N N . THR A 1 176 ? -9.318 2.970 55.626 1.00 49.44 176 THR A N 1
ATOM 1412 C CA . THR A 1 176 ? -9.571 4.225 56.324 1.00 49.44 176 THR A CA 1
ATOM 1413 C C . THR A 1 176 ? -8.490 4.462 57.381 1.00 49.44 176 THR A C 1
ATOM 1415 O O . THR A 1 176 ? -8.623 4.027 58.521 1.00 49.44 176 THR A O 1
ATOM 1418 N N . SER A 1 177 ? -7.414 5.169 57.039 1.00 54.53 177 SER A N 1
ATOM 1419 C CA . SER A 1 177 ? -6.551 5.798 58.040 1.00 54.53 177 SER A CA 1
ATOM 1420 C C . SER A 1 177 ? -7.099 7.194 58.350 1.00 54.53 177 SER A C 1
ATOM 1422 O O . SER A 1 177 ? -6.863 8.150 57.610 1.00 54.53 177 SER A O 1
ATOM 1424 N N . ALA A 1 178 ? -7.885 7.282 59.423 1.00 51.28 178 ALA A N 1
ATOM 1425 C CA . ALA A 1 178 ? -8.361 8.528 60.029 1.00 51.28 178 ALA A CA 1
ATOM 1426 C C . ALA A 1 178 ? -7.220 9.224 60.844 1.00 51.28 178 ALA A C 1
ATOM 1428 O O . ALA A 1 178 ? -6.087 8.744 60.820 1.00 51.28 178 ALA A O 1
ATOM 1429 N N . PRO A 1 179 ? -7.427 10.382 61.508 1.00 48.06 179 PRO A N 1
ATOM 1430 C CA . PRO A 1 179 ? -6.744 11.636 61.189 1.00 48.06 179 PRO A CA 1
ATOM 1431 C C . PRO A 1 179 ? -5.678 12.101 62.210 1.00 48.06 179 PRO A C 1
ATOM 1433 O O . PRO A 1 179 ? -5.747 11.820 63.400 1.00 48.06 179 PRO A O 1
ATOM 1436 N N . SER A 1 180 ? -4.725 12.884 61.686 1.00 56.72 180 SER A N 1
ATOM 1437 C CA . SER A 1 180 ? -3.871 13.942 62.274 1.00 56.72 180 SER A CA 1
ATOM 1438 C C . SER A 1 180 ? -3.633 14.047 63.797 1.00 56.72 180 SER A C 1
ATOM 1440 O O . SER A 1 180 ? -4.561 14.285 64.569 1.00 56.72 180 SER A O 1
ATOM 1442 N N . LYS A 1 181 ? -2.352 14.213 64.178 1.00 34.84 181 LYS A N 1
ATOM 1443 C CA . LYS A 1 181 ? -1.933 15.267 65.129 1.00 34.84 181 LYS A CA 1
ATOM 1444 C C . LYS A 1 181 ? -0.534 15.829 64.795 1.00 34.84 181 LYS A C 1
ATOM 1446 O O . LYS A 1 181 ? 0.312 15.071 64.325 1.00 34.84 181 LYS A O 1
ATOM 1451 N N . PRO A 1 182 ? -0.287 17.137 65.018 1.00 47.53 182 PRO A N 1
ATOM 1452 C CA . PRO A 1 182 ? 0.950 17.826 64.658 1.00 47.53 182 PRO A CA 1
ATOM 1453 C C . PRO A 1 182 ? 1.960 17.816 65.817 1.00 47.53 182 PRO A C 1
ATOM 1455 O O . PRO A 1 182 ? 1.569 17.906 66.979 1.00 47.53 182 PRO A O 1
ATOM 1458 N N . SER A 1 183 ? 3.260 17.786 65.520 1.00 37.94 183 SER A N 1
ATOM 1459 C CA . SER A 1 183 ? 4.286 18.210 66.479 1.00 37.94 183 SER A CA 1
ATOM 1460 C C . SER A 1 183 ? 5.537 18.715 65.772 1.00 37.94 183 SER A C 1
ATOM 1462 O O . SER A 1 183 ? 6.001 18.155 64.785 1.00 37.94 183 SER A O 1
ATOM 1464 N N . GLN A 1 184 ? 6.035 19.819 66.306 1.00 32.31 184 GLN A N 1
ATOM 1465 C CA . GLN A 1 184 ? 7.102 20.672 65.824 1.00 32.31 184 GLN A CA 1
ATOM 1466 C C . GLN A 1 184 ? 8.488 20.012 65.828 1.00 32.31 184 GLN A C 1
ATOM 1468 O O . GLN A 1 184 ? 8.805 19.217 66.706 1.00 32.31 184 GLN A O 1
ATOM 1473 N N . GLY A 1 185 ? 9.331 20.488 64.906 1.00 36.72 185 GLY A N 1
ATOM 1474 C CA . GLY A 1 185 ? 10.626 21.096 65.221 1.00 36.72 185 GLY A CA 1
ATOM 1475 C C . GLY A 1 185 ? 11.722 20.216 65.824 1.00 36.72 185 GLY A C 1
ATOM 1476 O O . GLY A 1 185 ? 11.702 19.930 67.016 1.00 36.72 185 GLY A O 1
ATOM 1477 N N . LYS A 1 186 ? 12.763 19.953 65.020 1.00 33.56 186 LYS A N 1
ATOM 1478 C CA . LYS A 1 186 ? 14.183 20.245 65.323 1.00 33.56 186 LYS A CA 1
ATOM 1479 C C . LYS A 1 186 ? 15.082 19.693 64.207 1.00 33.56 186 LYS A C 1
ATOM 1481 O O . LYS A 1 186 ? 15.238 18.489 64.059 1.00 33.56 186 LYS A O 1
ATOM 1486 N N . SER A 1 187 ? 15.696 20.598 63.446 1.00 38.59 187 SER A N 1
ATOM 1487 C CA . SER A 1 187 ? 17.049 20.394 62.906 1.00 38.59 187 SER A CA 1
ATOM 1488 C C . SER A 1 187 ? 18.021 20.935 63.969 1.00 38.59 187 SER A C 1
ATOM 1490 O O . SER A 1 187 ? 17.629 21.876 64.671 1.00 38.59 187 SER A O 1
ATOM 1492 N N . PRO A 1 188 ? 19.227 20.365 64.161 1.00 46.81 188 PRO A N 1
ATOM 1493 C CA . PRO A 1 188 ? 20.344 20.726 63.282 1.00 46.81 188 PRO A CA 1
ATOM 1494 C C . PRO A 1 188 ? 21.404 19.621 63.022 1.00 46.81 188 PRO A C 1
ATOM 1496 O O . PRO A 1 188 ? 21.681 18.776 63.860 1.00 46.81 188 PRO A O 1
ATOM 1499 N N . VAL A 1 189 ? 22.040 19.733 61.849 1.00 42.19 189 VAL A N 1
ATOM 1500 C CA . VAL A 1 189 ? 23.504 19.692 61.598 1.00 42.19 189 VAL A CA 1
ATOM 1501 C C . VAL A 1 189 ? 24.346 18.478 62.058 1.00 42.19 189 VAL A C 1
ATOM 1503 O O . VAL A 1 189 ? 24.670 18.326 63.231 1.00 42.19 189 VAL A O 1
ATOM 1506 N N . SER A 1 190 ? 24.888 17.747 61.072 1.00 41.66 190 SER A N 1
ATOM 1507 C CA . SER A 1 190 ? 26.322 17.381 60.903 1.00 41.66 190 SER A CA 1
ATOM 1508 C C . SER A 1 190 ? 26.479 16.685 59.540 1.00 41.66 190 SER A C 1
ATOM 1510 O O . SER A 1 190 ? 25.856 15.661 59.299 1.00 41.66 190 SER A O 1
ATOM 1512 N N . GLN A 1 191 ? 27.008 17.351 58.508 1.00 38.84 191 GLN A N 1
ATOM 1513 C CA . GLN A 1 191 ? 28.431 17.422 58.126 1.00 38.84 191 GLN A CA 1
ATOM 1514 C C . GLN A 1 191 ? 29.126 16.063 57.921 1.00 38.84 191 GLN A C 1
ATOM 1516 O O . GLN A 1 191 ? 29.381 15.361 58.890 1.00 38.84 191 GLN A O 1
ATOM 1521 N N . ALA A 1 192 ? 29.501 15.776 56.666 1.00 42.84 192 ALA A N 1
ATOM 1522 C CA . ALA A 1 192 ? 30.817 15.274 56.219 1.00 42.84 192 ALA A CA 1
ATOM 1523 C C . ALA A 1 192 ? 30.717 14.913 54.714 1.00 42.84 192 ALA A C 1
ATOM 1525 O O . ALA A 1 192 ? 29.959 14.030 54.341 1.00 42.84 192 ALA A O 1
ATOM 1526 N N . VAL A 1 193 ? 31.232 15.727 53.786 1.00 42.28 193 VAL A N 1
ATOM 1527 C CA . VAL A 1 193 ? 32.632 15.768 53.298 1.00 42.28 193 VAL A CA 1
ATOM 1528 C C . VAL A 1 193 ? 32.913 14.779 52.142 1.00 42.28 193 VAL A C 1
ATOM 1530 O O . VAL A 1 193 ? 33.143 13.596 52.340 1.00 42.28 193 VAL A O 1
ATOM 1533 N N . ILE A 1 194 ? 32.867 15.335 50.922 1.00 42.03 194 ILE A N 1
ATOM 1534 C CA . ILE A 1 194 ? 33.852 15.310 49.812 1.00 42.03 194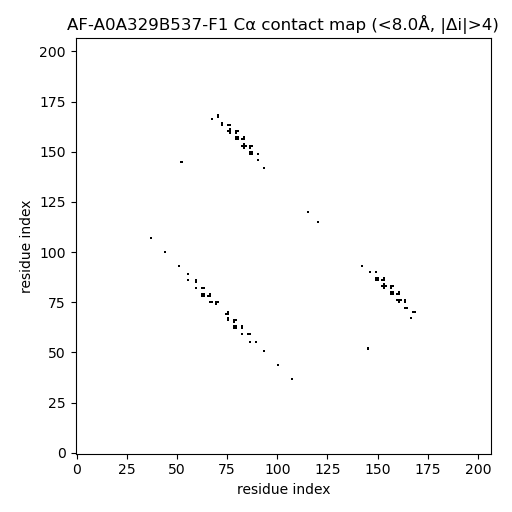 ILE A CA 1
ATOM 1535 C C . ILE A 1 194 ? 34.701 14.033 49.583 1.00 42.03 194 ILE A C 1
ATOM 1537 O O . ILE A 1 194 ? 35.576 13.730 50.390 1.00 42.03 194 ILE A O 1
ATOM 1541 N N . LYS A 1 195 ? 34.595 13.440 48.374 1.00 41.03 195 LYS A N 1
ATOM 1542 C CA . LYS A 1 195 ? 35.685 13.221 47.370 1.00 41.03 195 LYS A CA 1
ATOM 1543 C C . LYS A 1 195 ? 35.134 12.474 46.132 1.00 41.03 195 LYS A C 1
ATOM 1545 O O . LYS A 1 195 ? 34.455 11.472 46.299 1.00 41.03 195 LYS A O 1
ATOM 1550 N N . THR A 1 196 ? 35.153 13.056 44.921 1.00 36.12 196 THR A N 1
ATOM 1551 C CA . THR A 1 196 ? 36.182 12.925 43.840 1.00 36.12 196 THR A CA 1
ATOM 1552 C C . THR A 1 196 ? 36.416 11.454 43.448 1.00 36.12 196 THR A C 1
ATOM 1554 O O . THR A 1 196 ? 36.683 10.656 44.330 1.00 36.12 196 THR A O 1
ATOM 1557 N N . THR A 1 197 ? 36.248 10.959 42.214 1.00 40.66 197 THR A N 1
ATOM 1558 C CA . THR A 1 197 ? 36.945 11.210 40.923 1.00 40.66 197 THR A CA 1
ATOM 1559 C C . THR A 1 197 ? 36.292 10.263 39.888 1.00 40.66 197 THR A C 1
ATOM 1561 O O . THR A 1 197 ? 35.984 9.130 40.230 1.00 40.66 197 THR A O 1
ATOM 1564 N N . ALA A 1 198 ? 35.887 10.708 38.697 1.00 39.53 198 ALA A N 1
ATOM 1565 C CA . ALA A 1 198 ? 36.645 10.696 37.432 1.00 39.53 198 ALA A CA 1
ATOM 1566 C C . ALA A 1 198 ? 36.941 9.308 36.795 1.00 39.53 198 ALA A C 1
ATOM 1568 O O . ALA A 1 198 ? 37.727 8.534 37.318 1.00 39.53 198 ALA A O 1
ATOM 1569 N N . SER A 1 199 ? 36.397 9.137 35.579 1.00 41.72 199 SER A N 1
ATOM 1570 C CA . SER A 1 199 ? 37.072 8.710 34.332 1.00 41.72 199 SER A CA 1
ATOM 1571 C C . SER A 1 199 ? 37.599 7.273 34.132 1.00 41.72 199 SER A C 1
ATOM 1573 O O . SER A 1 199 ? 38.481 6.817 34.845 1.00 41.72 199 SER A O 1
ATOM 1575 N N . SER A 1 200 ? 37.141 6.635 33.040 1.00 44.31 200 SER A N 1
ATOM 1576 C CA . SER A 1 200 ? 37.926 5.940 31.982 1.00 44.31 200 SER A CA 1
ATOM 1577 C C . SER A 1 200 ? 37.006 4.918 31.282 1.00 44.31 200 SER A C 1
ATOM 1579 O O . SER A 1 200 ? 36.457 4.052 31.946 1.00 44.31 200 SER A O 1
ATOM 1581 N N . SER A 1 201 ? 36.614 5.009 30.008 1.00 46.19 201 SER A N 1
ATOM 1582 C CA . SER A 1 201 ? 37.356 5.081 28.737 1.00 46.19 201 SER A CA 1
ATOM 1583 C C . SER A 1 201 ? 37.973 3.745 28.263 1.00 46.19 201 SER A C 1
ATOM 1585 O O . SER A 1 201 ? 38.757 3.125 28.970 1.00 46.19 201 SER A O 1
ATOM 1587 N N . VAL A 1 202 ? 37.625 3.399 27.010 1.00 48.94 202 VAL A N 1
ATOM 1588 C CA . VAL A 1 202 ? 38.375 2.620 25.997 1.00 48.94 202 VAL A CA 1
ATOM 1589 C C . VAL A 1 202 ? 38.469 1.089 26.129 1.00 48.94 202 VAL A C 1
ATOM 1591 O O . VAL A 1 202 ? 39.147 0.566 27.001 1.00 48.94 202 VAL A O 1
ATOM 1594 N N . SER A 1 203 ? 37.971 0.376 25.104 1.00 49.19 203 SER A N 1
ATOM 1595 C CA . SER A 1 203 ? 38.774 -0.657 24.420 1.00 49.19 203 SER A CA 1
ATOM 1596 C C . SER A 1 203 ? 38.276 -0.954 22.994 1.00 49.19 203 SER A C 1
ATOM 1598 O O . SER A 1 203 ? 37.191 -1.491 22.786 1.00 49.19 203 SER A O 1
ATOM 1600 N N . LYS A 1 204 ? 39.102 -0.581 22.008 1.00 54.25 204 LYS A N 1
ATOM 1601 C CA . LYS A 1 204 ? 39.137 -1.125 20.639 1.00 54.25 204 LYS A CA 1
ATOM 1602 C C . LYS A 1 204 ? 39.857 -2.480 20.674 1.00 54.25 204 LYS A C 1
ATOM 1604 O O . LYS A 1 204 ? 40.931 -2.525 21.269 1.00 54.25 204 LYS A O 1
ATOM 1609 N N . LYS A 1 205 ? 39.432 -3.466 19.871 1.00 50.53 205 LYS A N 1
ATOM 1610 C CA . LYS A 1 205 ? 40.342 -4.131 18.910 1.00 50.53 205 LYS A CA 1
ATOM 1611 C C . LYS A 1 205 ? 39.637 -5.080 17.936 1.00 50.53 205 LYS A C 1
ATOM 1613 O O . LYS A 1 205 ? 38.863 -5.935 18.346 1.00 50.53 205 LYS A O 1
ATOM 1618 N N . SER A 1 206 ? 39.996 -4.899 16.666 1.00 45.25 206 SER A N 1
ATOM 1619 C CA . SER A 1 206 ? 39.923 -5.835 15.538 1.00 45.25 206 SER A CA 1
ATOM 1620 C C . SER A 1 206 ? 40.727 -7.124 15.806 1.00 45.25 206 SER A C 1
ATOM 1622 O O . SER A 1 206 ? 41.451 -7.195 16.807 1.00 45.25 206 SER A O 1
ATOM 1624 N N . PRO A 1 207 ? 40.632 -8.131 14.928 1.00 67.75 207 PRO A N 1
ATOM 1625 C CA . PRO A 1 207 ? 41.393 -8.130 13.670 1.00 67.75 207 PRO A CA 1
ATOM 1626 C C . PRO A 1 207 ? 40.531 -8.086 12.405 1.00 67.75 207 PRO A C 1
ATOM 1628 O O . PRO A 1 207 ? 39.418 -8.651 12.414 1.00 67.75 207 PRO A O 1
#

Mean predicted aligned error: 16.08 Å